Protein AF-0000000077107220 (afdb_homodimer)

Nearest PDB structures (foldseek):
  3dnx-assembly1_A-2  TM=9.634E-01  e=1.083E-16  Ruegeria pomeroyi
  5jjp-assembly6_C  TM=7.020E-01  e=2.155E-01  Streptomyces sp. MJ635-86F5
  5jjp-assembly6_B  TM=3.855E-01  e=1.134E-01  Streptomyces sp. MJ635-86F5
  5jjp-assembly5_D  TM=3.859E-01  e=1.564E-01  Streptomyces sp. MJ635-86F5
  7dq6-assembly1_A  TM=3.647E-01  e=1.134E-01  Embleya scabrispora

Structure (mmCIF, N/CA/C/O backbone):
data_AF-0000000077107220-model_v1
#
loop_
_entity.id
_entity.type
_entity.pdbx_description
1 polymer 'DNA repair protein MmcB-related protein'
#
loop_
_atom_site.group_PDB
_atom_site.id
_atom_site.type_symbol
_atom_site.label_atom_id
_atom_site.label_alt_id
_atom_site.label_comp_id
_atom_site.label_asym_id
_atom_site.label_entity_id
_atom_site.label_seq_id
_atom_site.pdbx_PDB_ins_code
_atom_site.Cartn_x
_atom_site.Cartn_y
_atom_site.Cartn_z
_atom_site.occupancy
_atom_site.B_iso_or_equiv
_atom_site.auth_seq_id
_atom_site.auth_comp_id
_atom_site.auth_asym_id
_atom_site.auth_atom_id
_atom_site.pdbx_PDB_model_num
ATOM 1 N N . MET A 1 1 ? -2.383 -3.902 -49.688 1 24.36 1 MET A N 1
ATOM 2 C CA . MET A 1 1 ? -2.738 -4.344 -48.312 1 24.36 1 MET A CA 1
ATOM 3 C C . MET A 1 1 ? -1.764 -3.785 -47.281 1 24.36 1 MET A C 1
ATOM 5 O O . MET A 1 1 ? -0.558 -4.02 -47.375 1 24.36 1 MET A O 1
ATOM 9 N N . VAL A 1 2 ? -1.995 -2.537 -46.812 1 25.09 2 VAL A N 1
ATOM 10 C CA . VAL A 1 2 ? -1.18 -1.463 -46.25 1 25.09 2 VAL A CA 1
ATOM 11 C C . VAL A 1 2 ? -0.705 -1.848 -44.844 1 25.09 2 VAL A C 1
ATOM 13 O O . VAL A 1 2 ? -1.506 -2.252 -44 1 25.09 2 VAL A O 1
ATOM 16 N N . ASN A 1 3 ? 0.485 -2.457 -44.656 1 23.58 3 ASN A N 1
ATOM 17 C CA . ASN A 1 3 ? 1.282 -2.967 -43.562 1 23.58 3 ASN A CA 1
ATOM 18 C C . ASN A 1 3 ? 1.491 -1.903 -42.469 1 23.58 3 ASN A C 1
ATOM 20 O O . ASN A 1 3 ? 2.289 -0.982 -42.656 1 23.58 3 ASN A O 1
ATOM 24 N N . VAL A 1 4 ? 0.435 -1.341 -41.969 1 26.06 4 VAL A N 1
ATOM 25 C CA . VAL A 1 4 ? 0.584 -0.188 -41.062 1 26.06 4 VAL A CA 1
ATOM 26 C C . VAL A 1 4 ? 1.423 -0.573 -39.844 1 26.06 4 VAL A C 1
ATOM 28 O O . VAL A 1 4 ? 1.037 -1.451 -39.094 1 26.06 4 VAL A O 1
ATOM 31 N N . PRO A 1 5 ? 2.791 -0.504 -39.875 1 26.77 5 PRO A N 1
ATOM 32 C CA . PRO A 1 5 ? 3.686 -0.912 -38.812 1 26.77 5 PRO A CA 1
ATOM 33 C C . PRO A 1 5 ? 3.402 -0.174 -37.5 1 26.77 5 PRO A C 1
ATOM 35 O O . PRO A 1 5 ? 3.387 1.059 -37.469 1 26.77 5 PRO A O 1
ATOM 38 N N . LEU A 1 6 ? 2.576 -0.642 -36.656 1 26.38 6 LEU A N 1
ATOM 39 C CA . LEU A 1 6 ? 1.967 0.036 -35.5 1 26.38 6 LEU A CA 1
ATOM 40 C C . LEU A 1 6 ? 3.018 0.399 -34.469 1 26.38 6 LEU A C 1
ATOM 42 O O . LEU A 1 6 ? 2.691 0.955 -33.406 1 26.38 6 LEU A O 1
ATOM 46 N N . ILE A 1 7 ? 4.234 -0.31 -34.438 1 27.66 7 ILE A N 1
ATOM 47 C CA . ILE A 1 7 ? 4.867 -0.276 -33.125 1 27.66 7 ILE A CA 1
ATOM 48 C C . ILE A 1 7 ? 5.281 1.154 -32.812 1 27.66 7 ILE A C 1
ATOM 50 O O . ILE A 1 7 ? 6.168 1.717 -33.438 1 27.66 7 ILE A O 1
ATOM 54 N N . SER A 1 8 ? 4.445 1.966 -32.594 1 24.64 8 SER A N 1
ATOM 55 C CA . SER A 1 8 ? 4.887 3.309 -32.219 1 24.64 8 SER A CA 1
ATOM 56 C C . SER A 1 8 ? 5.855 3.271 -31.047 1 24.64 8 SER A C 1
ATOM 58 O O . SER A 1 8 ? 5.773 2.379 -30.203 1 24.64 8 SER A O 1
ATOM 60 N N . GLU A 1 9 ? 7.035 3.885 -31.141 1 25.45 9 GLU A N 1
ATOM 61 C CA . GLU A 1 9 ? 8.195 4.152 -30.297 1 25.45 9 GLU A CA 1
ATOM 62 C C . GLU A 1 9 ? 7.762 4.68 -28.922 1 25.45 9 GLU A C 1
ATOM 64 O O . GLU A 1 9 ? 7.266 5.801 -28.812 1 25.45 9 GLU A O 1
ATOM 69 N N . LEU A 1 10 ? 7.098 3.877 -28.141 1 25.91 10 LEU A N 1
ATOM 70 C CA . LEU A 1 10 ? 6.918 4.336 -26.766 1 25.91 10 LEU A CA 1
ATOM 71 C C . LEU A 1 10 ? 8.258 4.715 -26.141 1 25.91 10 LEU A C 1
ATOM 73 O O . LEU A 1 10 ? 9.133 3.863 -25.984 1 25.91 10 LEU A O 1
ATOM 77 N N . THR A 1 11 ? 8.805 5.828 -26.5 1 25.59 11 THR A N 1
ATOM 78 C CA . THR A 1 11 ? 9.977 6.387 -25.844 1 25.59 11 THR A CA 1
ATOM 79 C C . THR A 1 11 ? 9.82 6.324 -24.328 1 25.59 11 THR A C 1
ATOM 81 O O . THR A 1 11 ? 8.883 6.895 -23.766 1 25.59 11 THR A O 1
ATOM 84 N N . LEU A 1 12 ? 10.023 5.195 -23.812 1 26.52 12 LEU A N 1
ATOM 85 C CA . LEU A 1 12 ? 10.227 5.047 -22.375 1 26.52 12 LEU A CA 1
ATOM 86 C C . LEU A 1 12 ? 11.062 6.195 -21.828 1 26.52 12 LEU A C 1
ATOM 88 O O . LEU A 1 12 ? 12.219 6.363 -22.203 1 26.52 12 LEU A O 1
ATOM 92 N N . ASN A 1 13 ? 10.469 7.336 -21.688 1 28.38 13 ASN A N 1
ATOM 93 C CA . ASN A 1 13 ? 11.125 8.406 -20.938 1 28.38 13 ASN A CA 1
ATOM 94 C C . ASN A 1 13 ? 11.719 7.895 -19.641 1 28.38 13 ASN A C 1
ATOM 96 O O . ASN A 1 13 ? 10.984 7.492 -18.734 1 28.38 13 ASN A O 1
ATOM 100 N N . GLU A 1 14 ? 12.867 7.168 -19.672 1 26.8 14 GLU A N 1
ATOM 101 C CA . GLU A 1 14 ? 13.773 6.551 -18.719 1 26.8 14 GLU A CA 1
ATOM 102 C C . GLU A 1 14 ? 13.953 7.434 -17.484 1 26.8 14 GLU A C 1
ATOM 104 O O . GLU A 1 14 ? 14.25 6.938 -16.391 1 26.8 14 GLU A O 1
ATOM 109 N N . SER A 1 15 ? 14.156 8.719 -17.734 1 27.08 15 SER A N 1
ATOM 110 C CA . SER A 1 15 ? 15.008 9.336 -16.719 1 27.08 15 SER A CA 1
ATOM 111 C C . SER A 1 15 ? 14.312 9.398 -15.367 1 27.08 15 SER A C 1
ATOM 113 O O . SER A 1 15 ? 13.586 10.344 -15.078 1 27.08 15 SER A O 1
ATOM 115 N N . GLU A 1 16 ? 13.477 8.492 -15.141 1 27.48 16 GLU A N 1
ATOM 116 C CA . GLU A 1 16 ? 12.938 8.773 -13.812 1 27.48 16 GLU A CA 1
ATOM 117 C C . GLU A 1 16 ? 14.039 8.805 -12.758 1 27.48 16 GLU A C 1
ATOM 119 O O . GLU A 1 16 ? 14.57 7.758 -12.383 1 27.48 16 GLU A O 1
ATOM 124 N N . SER A 1 17 ? 14.984 9.672 -12.961 1 28.23 17 SER A N 1
ATOM 125 C CA . SER A 1 17 ? 15.922 9.984 -11.891 1 28.23 17 SER A CA 1
ATOM 126 C C . SER A 1 17 ? 15.227 10.023 -10.531 1 28.23 17 SER A C 1
ATOM 128 O O . SER A 1 17 ? 14.203 10.688 -10.375 1 28.23 17 SER A O 1
ATOM 130 N N . PHE A 1 18 ? 15.227 8.961 -9.875 1 30.19 18 PHE A N 1
ATOM 131 C CA . PHE A 1 18 ? 14.969 9.055 -8.438 1 30.19 18 PHE A CA 1
ATOM 132 C C . PHE A 1 18 ? 15.352 10.422 -7.902 1 30.19 18 PHE A C 1
ATOM 134 O O . PHE A 1 18 ? 16.516 10.836 -8 1 30.19 18 PHE A O 1
ATOM 141 N N . MET A 1 19 ? 14.414 11.422 -8.023 1 27.2 19 MET A N 1
ATOM 142 C CA . MET A 1 19 ? 14.523 12.82 -7.625 1 27.2 19 MET A CA 1
ATOM 143 C C . MET A 1 19 ? 15.344 12.961 -6.344 1 27.2 19 MET A C 1
ATOM 145 O O . MET A 1 19 ? 14.969 12.406 -5.305 1 27.2 19 MET A O 1
ATOM 149 N N . THR A 1 20 ? 16.656 12.781 -6.27 1 30.72 20 THR A N 1
ATOM 150 C CA . THR A 1 20 ? 17.234 13.781 -5.387 1 30.72 20 THR A CA 1
ATOM 151 C C . THR A 1 20 ? 16.312 14.984 -5.246 1 30.72 20 THR A C 1
ATOM 153 O O . THR A 1 20 ? 15.844 15.531 -6.246 1 30.72 20 THR A O 1
ATOM 156 N N . ARG A 1 21 ? 15.547 14.953 -4.133 1 31.61 21 ARG A N 1
ATOM 157 C CA . ARG A 1 21 ? 14.852 16.219 -3.883 1 31.61 21 ARG A CA 1
ATOM 158 C C . ARG A 1 21 ? 15.523 17.375 -4.625 1 31.61 21 ARG A C 1
ATOM 160 O O . ARG A 1 21 ? 16.594 17.828 -4.227 1 31.61 21 ARG A O 1
ATOM 167 N N . GLU A 1 22 ? 15.539 17.234 -5.93 1 34.38 22 GLU A N 1
ATOM 168 C CA . GLU A 1 22 ? 15.867 18.562 -6.445 1 34.38 22 GLU A CA 1
ATOM 169 C C . GLU A 1 22 ? 15.125 19.656 -5.672 1 34.38 22 GLU A C 1
ATOM 171 O O . GLU A 1 22 ? 13.898 19.75 -5.734 1 34.38 22 GLU A O 1
ATOM 176 N N . ILE A 1 23 ? 15.641 19.938 -4.523 1 32.97 23 ILE A N 1
ATOM 177 C CA . ILE A 1 23 ? 15.312 21.188 -3.846 1 32.97 23 ILE A CA 1
ATOM 178 C C . ILE A 1 23 ? 15.109 22.297 -4.879 1 32.97 23 ILE A C 1
ATOM 180 O O . ILE A 1 23 ? 16.031 22.641 -5.629 1 32.97 23 ILE A O 1
ATOM 184 N N . SER A 1 24 ? 14.102 22.344 -5.59 1 31.86 24 SER A N 1
ATOM 185 C CA . SER A 1 24 ? 13.969 23.641 -6.246 1 31.86 24 SER A CA 1
ATOM 186 C C . SER A 1 24 ? 14.656 24.734 -5.441 1 31.86 24 SER A C 1
ATOM 188 O O . SER A 1 24 ? 14.531 24.797 -4.215 1 31.86 24 SER A O 1
ATOM 190 N N . PRO A 1 25 ? 15.664 25.5 -5.965 1 33.41 25 PRO A N 1
ATOM 191 C CA . PRO A 1 25 ? 16.391 26.594 -5.309 1 33.41 25 PRO A CA 1
ATOM 192 C C . PRO A 1 25 ? 15.484 27.5 -4.488 1 33.41 25 PRO A C 1
ATOM 194 O O . PRO A 1 25 ? 15.969 28.406 -3.807 1 33.41 25 PRO A O 1
ATOM 197 N N . ASN A 1 26 ? 14.227 27.859 -4.98 1 35.75 26 ASN A N 1
ATOM 198 C CA . ASN A 1 26 ? 13.812 29.172 -4.508 1 35.75 26 ASN A CA 1
ATOM 199 C C . ASN A 1 26 ? 13.719 29.219 -2.986 1 35.75 26 ASN A C 1
ATOM 201 O O . ASN A 1 26 ? 14.234 30.141 -2.357 1 35.75 26 ASN A O 1
ATOM 205 N N . VAL A 1 27 ? 12.43 29.078 -2.26 1 38.5 27 VAL A N 1
ATOM 206 C CA . VAL A 1 27 ? 12.344 29.484 -0.862 1 38.5 27 VAL A CA 1
ATOM 207 C C . VAL A 1 27 ? 13.18 28.547 0.002 1 38.5 27 VAL A C 1
ATOM 209 O O . VAL A 1 27 ? 13.227 27.344 -0.249 1 38.5 27 VAL A O 1
ATOM 212 N N . ASN A 1 28 ? 14.312 28.938 0.555 1 41.38 28 ASN A N 1
ATOM 213 C CA . ASN A 1 28 ? 15.18 28.375 1.583 1 41.38 28 ASN A CA 1
ATOM 214 C C . ASN A 1 28 ? 14.398 27.469 2.545 1 41.38 28 ASN A C 1
ATOM 216 O O . ASN A 1 28 ? 13.945 27.938 3.596 1 41.38 28 ASN A O 1
ATOM 220 N N . ARG A 1 29 ? 13.336 26.734 2.082 1 49.25 29 ARG A N 1
ATOM 221 C CA . ARG A 1 29 ? 12.758 25.797 3.029 1 49.25 29 ARG A CA 1
ATOM 222 C C . ARG A 1 29 ? 13.844 25 3.74 1 49.25 29 ARG A C 1
ATOM 224 O O . ARG A 1 29 ? 14.75 24.453 3.096 1 49.25 29 ARG A O 1
ATOM 231 N N . ASN A 1 30 ? 14.148 25.531 4.93 1 60.47 30 ASN A N 1
ATOM 232 C CA . ASN A 1 30 ? 15 24.719 5.797 1 60.47 30 ASN A CA 1
ATOM 233 C C . ASN A 1 30 ? 14.625 23.25 5.727 1 60.47 30 ASN A C 1
ATOM 235 O O . ASN A 1 30 ? 13.789 22.781 6.504 1 60.47 30 ASN A O 1
ATOM 239 N N . THR A 1 31 ? 14.953 22.609 4.621 1 81.31 31 THR A N 1
ATOM 240 C CA . THR A 1 31 ? 14.68 21.203 4.281 1 81.31 31 THR A CA 1
ATOM 241 C C . THR A 1 31 ? 14.922 20.297 5.484 1 81.31 31 THR A C 1
ATOM 243 O O . THR A 1 31 ? 14.172 19.344 5.711 1 81.31 31 THR A O 1
ATOM 246 N N . GLN A 1 32 ? 15.758 20.859 6.375 1 90.69 32 GLN A N 1
ATOM 247 C CA . GLN A 1 32 ? 16.047 20.016 7.535 1 90.69 32 GLN A CA 1
ATOM 248 C C . GLN A 1 32 ? 14.906 20.062 8.539 1 90.69 32 GLN A C 1
ATOM 250 O O . GLN A 1 32 ? 14.547 19.031 9.125 1 90.69 32 GLN A O 1
ATOM 255 N N . ARG A 1 33 ? 14.383 21.297 8.727 1 94.56 33 ARG A N 1
ATOM 256 C CA . ARG A 1 33 ? 13.266 21.453 9.656 1 94.56 33 ARG A CA 1
ATOM 257 C C . ARG A 1 33 ? 12.047 20.672 9.188 1 94.56 33 ARG A C 1
ATOM 259 O O . ARG A 1 33 ? 11.438 19.938 9.977 1 94.56 33 ARG A O 1
ATOM 266 N N . ALA A 1 34 ? 11.727 20.781 7.973 1 96.69 34 ALA A N 1
ATOM 267 C CA . ALA A 1 34 ? 10.602 20.031 7.414 1 96.69 34 ALA A CA 1
ATOM 268 C C . ALA A 1 34 ? 10.836 18.531 7.539 1 96.69 34 ALA A C 1
ATOM 270 O O . ALA A 1 34 ? 9.922 17.781 7.902 1 96.69 34 ALA A O 1
ATOM 271 N N . ASP A 1 35 ? 12.055 18.141 7.293 1 96.69 35 ASP A N 1
ATOM 272 C CA . ASP A 1 35 ? 12.391 16.719 7.375 1 96.69 35 ASP A CA 1
ATOM 273 C C . ASP A 1 35 ? 12.164 16.188 8.781 1 96.69 35 ASP A C 1
ATOM 275 O O . ASP A 1 35 ? 11.695 15.055 8.953 1 96.69 35 ASP A O 1
ATOM 279 N N . ALA A 1 36 ? 12.555 16.984 9.734 1 97.12 36 ALA A N 1
ATOM 280 C CA . ALA A 1 36 ? 12.359 16.594 11.125 1 97.12 36 ALA A CA 1
ATOM 281 C C . ALA A 1 36 ? 10.883 16.422 11.453 1 97.12 36 ALA A C 1
ATOM 283 O O . ALA A 1 36 ? 10.484 15.461 12.109 1 97.12 36 ALA A O 1
ATOM 284 N N . ILE A 1 37 ? 10.055 17.312 10.992 1 98.38 37 ILE A N 1
ATOM 285 C CA . ILE A 1 37 ? 8.617 17.25 11.227 1 98.38 37 ILE A CA 1
ATOM 286 C C . ILE A 1 37 ? 8.039 16.016 10.539 1 98.38 37 ILE A C 1
ATOM 288 O O . ILE A 1 37 ? 7.238 15.289 11.133 1 98.38 37 ILE A O 1
ATOM 292 N N . PHE A 1 38 ? 8.469 15.773 9.297 1 97.81 38 PHE A N 1
ATOM 293 C CA . PHE A 1 38 ? 8.039 14.578 8.586 1 97.81 38 PHE A CA 1
ATOM 294 C C . PHE A 1 38 ? 8.375 13.32 9.391 1 97.81 38 PHE A C 1
ATOM 296 O O . PHE A 1 38 ? 7.508 12.477 9.617 1 97.81 38 PHE A O 1
ATOM 303 N N . SER A 1 39 ? 9.602 13.273 9.812 1 97.06 39 SER A N 1
ATOM 304 C CA . SER A 1 39 ? 10.086 12.102 10.531 1 97.06 39 SER A CA 1
ATOM 305 C C . SER A 1 39 ? 9.266 11.844 11.789 1 97.06 39 SER A C 1
ATOM 307 O O . SER A 1 39 ? 8.758 10.742 11.992 1 97.06 39 SER A O 1
ATOM 309 N N . GLY A 1 40 ? 9.156 12.836 12.555 1 98.19 40 GLY A N 1
ATOM 310 C CA . GLY A 1 40 ? 8.414 12.688 13.797 1 98.19 40 GLY A CA 1
ATOM 311 C C . GLY A 1 40 ? 6.941 12.383 13.578 1 98.19 40 GLY A C 1
ATOM 312 O O . GLY A 1 40 ? 6.344 11.617 14.336 1 98.19 40 GLY A O 1
ATOM 313 N N . THR A 1 41 ? 6.34 12.977 12.562 1 98.69 41 THR A N 1
ATOM 314 C CA . THR A 1 41 ? 4.93 12.766 12.258 1 98.69 41 THR A CA 1
ATOM 315 C C . THR A 1 41 ? 4.684 11.328 11.797 1 98.69 41 THR A C 1
ATOM 317 O O . THR A 1 41 ? 3.727 10.688 12.234 1 98.69 41 THR A O 1
ATOM 320 N N . LEU A 1 42 ? 5.551 10.844 10.945 1 98.31 42 LEU A N 1
ATOM 321 C CA . LEU A 1 42 ? 5.402 9.469 10.469 1 98.31 42 LEU A CA 1
ATOM 322 C C . LEU A 1 42 ? 5.57 8.477 11.609 1 98.31 42 LEU A C 1
ATOM 324 O O . LEU A 1 42 ? 4.852 7.477 11.672 1 98.31 42 LEU A O 1
ATOM 328 N N . LYS A 1 43 ? 6.535 8.758 12.461 1 97.75 43 LYS A N 1
ATOM 329 C CA . LYS A 1 43 ? 6.715 7.902 13.625 1 97.75 43 LYS A CA 1
ATOM 330 C C . LYS A 1 43 ? 5.473 7.914 14.516 1 97.75 43 LYS A C 1
ATOM 332 O O . LYS A 1 43 ? 5.035 6.867 15 1 97.75 43 LYS A O 1
ATOM 337 N N . LEU A 1 44 ? 4.957 9.07 14.766 1 98.5 44 LEU A N 1
ATOM 338 C CA . LEU A 1 44 ? 3.73 9.203 15.547 1 98.5 44 LEU A CA 1
ATOM 339 C C . LEU A 1 44 ? 2.607 8.375 14.93 1 98.5 44 LEU A C 1
ATOM 341 O O . LEU A 1 44 ? 1.909 7.645 15.633 1 98.5 44 LEU A O 1
ATOM 345 N N . LEU A 1 45 ? 2.434 8.516 13.594 1 98.56 45 LEU A N 1
ATOM 346 C CA . LEU A 1 45 ? 1.386 7.781 12.891 1 98.56 45 LEU A CA 1
ATOM 347 C C . LEU A 1 45 ? 1.562 6.277 13.062 1 98.56 45 LEU A C 1
ATOM 349 O O . LEU A 1 45 ? 0.598 5.562 13.344 1 98.56 45 LEU A O 1
ATOM 353 N N . HIS A 1 46 ? 2.764 5.883 12.875 1 97.56 46 HIS A N 1
ATOM 354 C CA . HIS A 1 46 ? 3.064 4.469 13.055 1 97.56 46 HIS A CA 1
ATOM 355 C C . HIS A 1 46 ? 2.682 4 14.461 1 97.56 46 HIS A C 1
ATOM 357 O O . HIS A 1 46 ? 2.039 2.959 14.617 1 97.56 46 HIS A O 1
ATOM 363 N N . ASP A 1 47 ? 3.055 4.75 15.469 1 97.44 47 ASP A N 1
ATOM 364 C CA . ASP A 1 47 ? 2.775 4.414 16.859 1 97.44 47 ASP A CA 1
ATOM 365 C C . ASP A 1 47 ? 1.272 4.371 17.125 1 97.44 47 ASP A C 1
ATOM 367 O O . ASP A 1 47 ? 0.808 3.621 17.984 1 97.44 47 ASP A O 1
ATOM 371 N N . LEU A 1 48 ? 0.534 5.137 16.375 1 98.19 48 LEU A N 1
ATOM 372 C CA . LEU A 1 48 ? -0.908 5.238 16.578 1 98.19 48 LEU A CA 1
ATOM 373 C C . LEU A 1 48 ? -1.649 4.227 15.711 1 98.19 48 LEU A C 1
ATOM 375 O O . LEU A 1 48 ? -2.881 4.191 15.711 1 98.19 48 LEU A O 1
ATOM 379 N N . GLY A 1 49 ? -0.944 3.41 14.922 1 98.06 49 GLY A N 1
ATOM 380 C CA . GLY A 1 49 ? -1.552 2.352 14.133 1 98.06 49 GLY A CA 1
ATOM 381 C C . GLY A 1 49 ? -1.975 2.805 12.75 1 98.06 49 GLY A C 1
ATOM 382 O O . GLY A 1 49 ? -2.727 2.109 12.062 1 98.06 49 GLY A O 1
ATOM 383 N N . TRP A 1 50 ? -1.566 4.035 12.367 1 98.81 50 TRP A N 1
ATOM 384 C CA . TRP A 1 50 ? -1.768 4.516 11 1 98.81 50 TRP A CA 1
ATOM 385 C C . TRP A 1 50 ? -0.589 4.137 10.109 1 98.81 50 TRP A C 1
ATOM 387 O O . TRP A 1 50 ? 0.527 3.941 10.602 1 98.81 50 TRP A O 1
ATOM 397 N N . ASN A 1 51 ? -0.838 3.998 8.859 1 98.81 51 ASN A N 1
ATOM 398 C CA . ASN A 1 51 ? 0.206 3.836 7.855 1 98.81 51 ASN A CA 1
ATOM 399 C C . ASN A 1 51 ? 0.201 4.984 6.852 1 98.81 51 ASN A C 1
ATOM 401 O O . ASN A 1 51 ? -0.824 5.266 6.227 1 98.81 51 ASN A O 1
ATOM 405 N N . GLY A 1 52 ? 1.367 5.617 6.723 1 98.75 52 GLY A N 1
ATOM 406 C CA . GLY A 1 52 ? 1.405 6.844 5.941 1 98.75 52 GLY A CA 1
ATOM 407 C C . GLY A 1 52 ? 2.328 6.758 4.742 1 98.75 52 GLY A C 1
ATOM 408 O O . GLY A 1 52 ? 3.309 6.012 4.758 1 98.75 52 GLY A O 1
ATOM 409 N N . LEU A 1 53 ? 2 7.488 3.742 1 98.75 53 LEU A N 1
ATOM 410 C CA . LEU A 1 53 ? 2.846 7.777 2.588 1 98.75 53 LEU A CA 1
ATOM 411 C C . LEU A 1 53 ? 3.104 9.273 2.465 1 98.75 53 LEU A C 1
ATOM 413 O O . LEU A 1 53 ? 2.203 10.086 2.699 1 98.75 53 LEU A O 1
ATOM 417 N N . ILE A 1 54 ? 4.332 9.594 2.076 1 98.5 54 ILE A N 1
ATOM 418 C CA . ILE A 1 54 ? 4.645 10.992 1.836 1 98.5 54 ILE A CA 1
ATOM 419 C C . ILE A 1 54 ? 4.43 11.328 0.361 1 98.5 54 ILE A C 1
ATOM 421 O O . ILE A 1 54 ? 4.52 10.445 -0.499 1 98.5 54 ILE A O 1
ATOM 425 N N . GLU A 1 55 ? 4.066 12.539 0.047 1 98.12 55 GLU A N 1
ATOM 426 C CA . GLU A 1 55 ? 4.004 13.086 -1.304 1 98.12 55 GLU A CA 1
ATOM 427 C C . GLU A 1 55 ? 3.066 12.266 -2.189 1 98.12 55 GLU A C 1
ATOM 429 O O . GLU A 1 55 ? 3.5 11.68 -3.182 1 98.12 55 GLU A O 1
ATOM 434 N N . VAL A 1 56 ? 1.817 12.312 -1.936 1 98.62 56 VAL A N 1
ATOM 435 C CA . VAL A 1 56 ? 0.813 11.555 -2.678 1 98.62 56 VAL A CA 1
ATOM 436 C C . VAL A 1 56 ? -0.025 12.508 -3.527 1 98.62 56 VAL A C 1
ATOM 438 O O . VAL A 1 56 ? -0.66 13.422 -3 1 98.62 56 VAL A O 1
ATOM 441 N N . ASN A 1 57 ? -0.08 12.258 -4.812 1 98.12 57 ASN A N 1
ATOM 442 C CA . ASN A 1 57 ? -0.909 13.07 -5.699 1 98.12 57 ASN A CA 1
ATOM 443 C C . ASN A 1 57 ? -2.389 12.734 -5.547 1 98.12 57 ASN A C 1
ATOM 445 O O . ASN A 1 57 ? -2.756 11.562 -5.445 1 98.12 57 ASN A O 1
ATOM 449 N N . LEU A 1 58 ? -3.176 13.773 -5.566 1 97.75 58 LEU A N 1
ATOM 450 C CA . LEU A 1 58 ? -4.625 13.633 -5.488 1 97.75 58 LEU A CA 1
ATOM 451 C C . LEU A 1 58 ? -5.277 13.938 -6.828 1 97.75 58 LEU A C 1
ATOM 453 O O . LEU A 1 58 ? -4.641 14.516 -7.715 1 97.75 58 LEU A O 1
ATOM 457 N N . PRO A 1 59 ? -6.523 13.539 -6.98 1 94.94 59 PRO A N 1
ATOM 458 C CA . PRO A 1 59 ? -7.203 13.719 -8.266 1 94.94 59 PRO A CA 1
ATOM 459 C C . PRO A 1 59 ? -7.332 15.188 -8.664 1 94.94 59 PRO A C 1
ATOM 461 O O . PRO A 1 59 ? -7.516 15.5 -9.844 1 94.94 59 PRO A O 1
ATOM 464 N N . ASN A 1 60 ? -7.277 16.062 -7.738 1 95.25 60 ASN A N 1
ATOM 465 C CA . ASN A 1 60 ? -7.406 17.484 -8.055 1 95.25 60 ASN A CA 1
ATOM 466 C C . ASN A 1 60 ? -6.051 18.125 -8.336 1 95.25 60 ASN A C 1
ATOM 468 O O . ASN A 1 60 ? -5.891 19.328 -8.219 1 95.25 60 ASN A O 1
ATOM 472 N N . ASN A 1 61 ? -4.992 17.281 -8.531 1 94.56 61 ASN A N 1
ATOM 473 C CA . ASN A 1 61 ? -3.637 17.672 -8.906 1 94.56 61 ASN A CA 1
ATOM 474 C C . ASN A 1 61 ? -2.885 18.297 -7.734 1 94.56 61 ASN A C 1
ATOM 476 O O . ASN A 1 61 ? -1.869 18.969 -7.926 1 94.56 61 ASN A O 1
ATOM 480 N N . ARG A 1 62 ? -3.5 18.141 -6.633 1 96.19 62 ARG A N 1
ATOM 481 C CA . ARG A 1 62 ? -2.75 18.484 -5.43 1 96.19 62 ARG A CA 1
ATOM 482 C C . ARG A 1 62 ? -1.881 17.328 -4.969 1 96.19 62 ARG A C 1
ATOM 484 O O . ARG A 1 62 ? -2.154 16.172 -5.301 1 96.19 62 ARG A O 1
ATOM 491 N N . ARG A 1 63 ? -0.856 17.719 -4.238 1 97.75 63 ARG A N 1
ATOM 492 C CA . ARG A 1 63 ? 0.016 16.719 -3.639 1 97.75 63 ARG A CA 1
ATOM 493 C C . ARG A 1 63 ? -0.008 16.797 -2.117 1 97.75 63 ARG A C 1
ATOM 495 O O . ARG A 1 63 ? 0.474 17.781 -1.541 1 97.75 63 ARG A O 1
ATOM 502 N N . ALA A 1 64 ? -0.613 15.844 -1.479 1 98.25 64 ALA A N 1
ATOM 503 C CA . ALA A 1 64 ? -0.617 15.781 -0.02 1 98.25 64 ALA A CA 1
ATOM 504 C C . ALA A 1 64 ? 0.778 15.484 0.52 1 98.25 64 ALA A C 1
ATOM 506 O O . ALA A 1 64 ? 1.454 14.57 0.038 1 98.25 64 ALA A O 1
ATOM 507 N N . ASP A 1 65 ? 1.205 16.25 1.542 1 98.44 65 ASP A N 1
ATOM 508 C CA . ASP A 1 65 ? 2.49 15.961 2.172 1 98.44 65 ASP A CA 1
ATOM 509 C C . ASP A 1 65 ? 2.51 14.562 2.773 1 98.44 65 ASP A C 1
ATOM 511 O O . ASP A 1 65 ? 3.459 13.805 2.562 1 98.44 65 ASP A O 1
ATOM 515 N N . ILE A 1 66 ? 1.482 14.195 3.539 1 98.81 66 ILE A N 1
ATOM 516 C CA . ILE A 1 66 ? 1.31 12.852 4.094 1 98.81 66 ILE A CA 1
ATOM 517 C C . ILE A 1 66 ? -0.14 12.406 3.918 1 98.81 66 ILE A C 1
ATOM 519 O O . ILE A 1 66 ? -1.069 13.156 4.234 1 98.81 66 ILE A O 1
ATOM 523 N N . LEU A 1 67 ? -0.392 11.305 3.355 1 98.94 67 LEU A N 1
ATOM 524 C CA . LEU A 1 67 ? -1.666 10.594 3.32 1 98.94 67 LEU A CA 1
ATOM 525 C C . LEU A 1 67 ? -1.573 9.273 4.082 1 98.94 67 LEU A C 1
ATOM 527 O O . LEU A 1 67 ? -0.647 8.492 3.865 1 98.94 67 LEU A O 1
ATOM 531 N N . ALA A 1 68 ? -2.494 9.094 5.031 1 98.94 68 ALA A N 1
ATOM 532 C CA . ALA A 1 68 ? -2.41 7.906 5.883 1 98.94 68 ALA A CA 1
ATOM 533 C C . ALA A 1 68 ? -3.754 7.188 5.957 1 98.94 68 ALA A C 1
ATOM 535 O O . ALA A 1 68 ? -4.805 7.805 5.77 1 98.94 68 ALA A O 1
ATOM 536 N N . ILE A 1 69 ? -3.693 5.875 6.219 1 98.94 69 ILE A N 1
ATOM 537 C CA . ILE A 1 69 ? -4.883 5.039 6.336 1 98.94 69 ILE A CA 1
ATOM 538 C C . ILE A 1 69 ? -4.793 4.195 7.605 1 98.94 69 ILE A C 1
ATOM 540 O O . ILE A 1 69 ? -3.719 3.701 7.957 1 98.94 69 ILE A O 1
ATOM 544 N N . ASN A 1 70 ? -5.898 4.066 8.281 1 98.75 70 ASN A N 1
ATOM 545 C CA . ASN A 1 70 ? -5.91 3.215 9.469 1 98.75 70 ASN A CA 1
ATOM 546 C C . ASN A 1 70 ? -6.676 1.919 9.219 1 98.75 70 ASN A C 1
ATOM 548 O O . ASN A 1 70 ? -7.09 1.641 8.094 1 98.75 70 ASN A O 1
ATOM 552 N N . HIS A 1 71 ? -6.836 1.062 10.258 1 98.12 71 HIS A N 1
ATOM 553 C CA . HIS A 1 71 ? -7.387 -0.281 10.125 1 98.12 71 HIS A CA 1
ATOM 554 C C . HIS A 1 71 ? -8.867 -0.237 9.766 1 98.12 71 HIS A C 1
ATOM 556 O O . HIS A 1 71 ? -9.422 -1.221 9.266 1 98.12 71 HIS A O 1
ATOM 562 N N . LYS A 1 72 ? -9.547 0.943 9.961 1 98.06 72 LYS A N 1
ATOM 563 C CA . LYS A 1 72 ? -10.953 1.111 9.625 1 98.06 72 LYS A CA 1
ATOM 564 C C . LYS A 1 72 ? -11.117 1.615 8.188 1 98.06 72 LYS A C 1
ATOM 566 O O . LYS A 1 72 ? -12.242 1.752 7.699 1 98.06 72 LYS A O 1
ATOM 571 N N . GLY A 1 73 ? -10.07 1.914 7.574 1 98.69 73 GLY A N 1
ATOM 572 C CA . GLY A 1 73 ? -10.125 2.457 6.223 1 98.69 73 GLY A CA 1
ATOM 573 C C . GLY A 1 73 ? -10.336 3.957 6.191 1 98.69 73 GLY A C 1
ATOM 574 O O . GLY A 1 73 ? -10.695 4.52 5.152 1 98.69 73 GLY A O 1
ATOM 575 N N . GLU A 1 74 ? -10.203 4.605 7.375 1 98.81 74 GLU A N 1
ATOM 576 C CA . GLU A 1 74 ? -10.289 6.062 7.406 1 98.81 74 GLU A CA 1
ATOM 577 C C . GLU A 1 74 ? -9.023 6.703 6.84 1 98.81 74 GLU A C 1
ATOM 579 O O . GLU A 1 74 ? -7.926 6.156 6.98 1 98.81 74 GLU A O 1
ATOM 584 N N . ILE A 1 75 ? -9.203 7.855 6.223 1 98.88 75 ILE A N 1
ATOM 585 C CA . ILE A 1 75 ? -8.117 8.523 5.516 1 98.88 75 ILE A CA 1
ATOM 586 C C . ILE A 1 75 ? -7.785 9.844 6.211 1 98.88 75 ILE A C 1
ATOM 588 O O . ILE A 1 75 ? -8.68 10.625 6.527 1 98.88 75 ILE A O 1
ATOM 592 N N . LEU A 1 76 ? -6.543 10.062 6.48 1 98.88 76 LEU A N 1
ATOM 593 C CA . LEU A 1 76 ? -5.98 11.242 7.121 1 98.88 76 LEU A CA 1
ATOM 594 C C . LEU A 1 76 ? -4.992 11.945 6.199 1 98.88 76 LEU A C 1
ATOM 596 O O . LEU A 1 76 ? -4.145 11.297 5.582 1 98.88 76 LEU A O 1
ATOM 600 N N . ILE A 1 77 ? -5.172 13.203 6.027 1 98.88 77 ILE A N 1
ATOM 601 C CA . ILE A 1 77 ? -4.176 14.008 5.328 1 98.88 77 ILE A CA 1
ATOM 602 C C . ILE A 1 77 ? -3.521 14.984 6.305 1 98.88 77 ILE A C 1
ATOM 604 O O . ILE A 1 77 ? -4.203 15.617 7.113 1 98.88 77 ILE A O 1
ATOM 608 N N . ILE A 1 78 ? -2.197 15.094 6.254 1 98.88 78 ILE A N 1
ATOM 609 C CA . ILE A 1 78 ? -1.414 16 7.078 1 98.88 78 ILE A CA 1
ATOM 610 C C . ILE A 1 78 ? -0.582 16.922 6.188 1 98.88 78 ILE A C 1
ATOM 612 O O . ILE A 1 78 ? 0.178 16.453 5.336 1 98.88 78 ILE A O 1
ATOM 616 N N . GLU A 1 79 ? -0.749 18.203 6.371 1 98.62 79 GLU A N 1
ATOM 617 C CA . GLU A 1 79 ? 0.06 19.219 5.688 1 98.62 79 GLU A CA 1
ATOM 618 C C . GLU A 1 79 ? 1.176 19.734 6.59 1 98.62 79 GLU A C 1
ATOM 620 O O . GLU A 1 79 ? 0.909 20.281 7.656 1 98.62 79 GLU A O 1
ATOM 625 N N . VAL A 1 80 ? 2.404 19.562 6.18 1 98.44 80 VAL A N 1
ATOM 626 C CA . VAL A 1 80 ? 3.572 19.938 6.973 1 98.44 80 VAL A CA 1
ATOM 627 C C . VAL A 1 80 ? 3.961 21.375 6.684 1 98.44 80 VAL A C 1
ATOM 629 O O . VAL A 1 80 ? 4.098 21.781 5.523 1 98.44 80 VAL A O 1
ATOM 632 N N . LYS A 1 81 ? 4.082 22.188 7.785 1 98.12 81 LYS A N 1
ATOM 633 C CA . LYS A 1 81 ? 4.559 23.562 7.684 1 98.12 81 LYS A CA 1
ATOM 634 C C . LYS A 1 81 ? 5.797 23.781 8.547 1 98.12 81 LYS A C 1
ATOM 636 O O . LYS A 1 81 ? 5.738 23.641 9.766 1 98.12 81 LYS A O 1
ATOM 641 N N . SER A 1 82 ? 6.902 24.188 7.918 1 96.31 82 SER A N 1
ATOM 642 C CA . SER A 1 82 ? 8.164 24.328 8.633 1 96.31 82 SER A CA 1
ATOM 643 C C . SER A 1 82 ? 8.281 25.719 9.273 1 96.31 82 SER A C 1
ATOM 645 O O . SER A 1 82 ? 9.125 25.922 10.148 1 96.31 82 SER A O 1
ATOM 647 N N . CYS A 1 83 ? 7.504 26.688 8.781 1 95.25 83 CYS A N 1
ATOM 648 C CA . CYS A 1 83 ? 7.52 28.047 9.328 1 95.25 83 CYS A CA 1
ATOM 649 C C . CYS A 1 83 ? 6.254 28.797 8.953 1 95.25 83 CYS A C 1
ATOM 651 O O . CYS A 1 83 ? 5.445 28.312 8.164 1 95.25 83 CYS A O 1
ATOM 653 N N . LEU A 1 84 ? 6.125 29.969 9.586 1 95.44 84 LEU A N 1
ATOM 654 C CA . LEU A 1 84 ? 4.938 30.781 9.344 1 95.44 84 LEU A CA 1
ATOM 655 C C . LEU A 1 84 ? 4.855 31.203 7.883 1 95.44 84 LEU A C 1
ATOM 657 O O . LEU A 1 84 ? 3.766 31.281 7.312 1 95.44 84 LEU A O 1
ATOM 661 N N . ALA A 1 85 ? 5.938 31.547 7.273 1 94.88 85 ALA A N 1
ATOM 662 C CA . ALA A 1 85 ? 5.977 31.953 5.871 1 94.88 85 ALA A CA 1
ATOM 663 C C . ALA A 1 85 ? 5.449 30.844 4.965 1 94.88 85 ALA A C 1
ATOM 665 O O . ALA A 1 85 ? 4.691 31.109 4.027 1 94.88 85 ALA A O 1
ATOM 666 N N . ASP A 1 86 ? 5.863 29.656 5.336 1 94.69 86 ASP A N 1
ATOM 667 C CA . ASP A 1 86 ? 5.395 28.484 4.602 1 94.69 86 ASP A CA 1
ATOM 668 C C . ASP A 1 86 ? 3.879 28.328 4.711 1 94.69 86 ASP A C 1
ATOM 670 O O . ASP A 1 86 ? 3.199 28.094 3.711 1 94.69 86 ASP A O 1
ATOM 674 N N . PHE A 1 87 ? 3.34 28.531 5.828 1 96.56 87 PHE A N 1
ATOM 675 C CA . PHE A 1 87 ? 1.899 28.453 6.035 1 96.56 87 PHE A CA 1
ATOM 676 C C . PHE A 1 87 ? 1.186 29.578 5.293 1 96.56 87 PHE A C 1
ATOM 678 O O . PHE A 1 87 ? 0.188 29.344 4.609 1 96.56 87 PHE A O 1
ATOM 685 N N . SER A 1 88 ? 1.704 30.797 5.434 1 95.12 88 SER A N 1
ATOM 686 C CA . SER A 1 88 ? 1.065 31.984 4.879 1 95.12 88 SER A CA 1
ATOM 687 C C . SER A 1 88 ? 0.998 31.922 3.357 1 95.12 88 SER A C 1
ATOM 689 O O . SER A 1 88 ? 0.088 32.469 2.746 1 95.12 88 SER A O 1
ATOM 691 N N . SER A 1 89 ? 1.836 31.125 2.785 1 93.12 89 SER A N 1
ATOM 692 C CA . SER A 1 89 ? 1.889 31.047 1.329 1 93.12 89 SER A CA 1
ATOM 693 C C . SER A 1 89 ? 0.98 29.922 0.811 1 93.12 89 SER A C 1
ATOM 695 O O . SER A 1 89 ? 0.759 29.812 -0.396 1 93.12 89 SER A O 1
ATOM 697 N N . ASP A 1 90 ? 0.419 29.156 1.698 1 92.44 90 ASP A N 1
ATOM 698 C CA . ASP A 1 90 ? -0.406 28.016 1.293 1 92.44 90 ASP A CA 1
ATOM 699 C C . ASP A 1 90 ? -1.892 28.344 1.435 1 92.44 90 ASP A C 1
ATOM 701 O O . ASP A 1 90 ? -2.486 28.109 2.488 1 92.44 90 ASP A O 1
ATOM 705 N N . GLU A 1 91 ? -2.525 28.734 0.412 1 91.44 91 GLU A N 1
ATOM 706 C CA . GLU A 1 91 ? -3.945 29.078 0.428 1 91.44 91 GLU A CA 1
ATOM 707 C C . GLU A 1 91 ? -4.793 27.906 -0.064 1 91.44 91 GLU A C 1
ATOM 709 O O . GLU A 1 91 ? -6.023 27.938 0.053 1 91.44 91 GLU A O 1
ATOM 714 N N . LYS A 1 92 ? -4.219 26.891 -0.428 1 93.88 92 LYS A N 1
ATOM 715 C CA . LYS A 1 92 ? -4.945 25.844 -1.127 1 93.88 92 LYS A CA 1
ATOM 716 C C . LYS A 1 92 ? -5.246 24.672 -0.193 1 93.88 92 LYS A C 1
ATOM 718 O O . LYS A 1 92 ? -5.965 23.734 -0.565 1 93.88 92 LYS A O 1
ATOM 723 N N . TRP A 1 93 ? -4.855 24.703 0.981 1 93.38 93 TRP A N 1
ATOM 724 C CA . TRP A 1 93 ? -4.922 23.547 1.863 1 93.38 93 TRP A CA 1
ATOM 725 C C . TRP A 1 93 ? -6.363 23.078 2.041 1 93.38 93 TRP A C 1
ATOM 727 O O . TRP A 1 93 ? -6.617 21.891 2.244 1 93.38 93 TRP A O 1
ATOM 737 N N . PRO A 1 94 ? -7.383 23.938 1.936 1 94.69 94 PRO A N 1
ATOM 738 C CA . PRO A 1 94 ? -8.742 23.422 2.121 1 94.69 94 PRO A CA 1
ATOM 739 C C . PRO A 1 94 ? -9.141 22.422 1.034 1 94.69 94 PRO A C 1
ATOM 741 O O . PRO A 1 94 ? -10.086 21.641 1.222 1 94.69 94 PRO A O 1
ATOM 744 N N . GLU A 1 95 ? -8.484 22.422 -0.042 1 95.5 95 GLU A N 1
ATOM 745 C CA . GLU A 1 95 ? -8.812 21.547 -1.169 1 95.5 95 GLU A CA 1
ATOM 746 C C . GLU A 1 95 ? -8.5 20.094 -0.848 1 95.5 95 GLU A C 1
ATOM 748 O O . GLU A 1 95 ? -8.969 19.188 -1.542 1 95.5 95 GLU A O 1
ATOM 753 N N . TYR A 1 96 ? -7.719 19.875 0.196 1 96.06 96 TYR A N 1
ATOM 754 C CA . TYR A 1 96 ? -7.371 18.516 0.598 1 96.06 96 TYR A CA 1
ATOM 755 C C . TYR A 1 96 ? -8.531 17.859 1.332 1 96.06 96 TYR A C 1
ATOM 757 O O . TYR A 1 96 ? -8.602 16.625 1.405 1 96.06 96 TYR A O 1
ATOM 765 N N . GLU A 1 97 ? -9.383 18.672 1.871 1 95.56 97 GLU A N 1
ATOM 766 C CA . GLU A 1 97 ? -10.398 18.172 2.791 1 95.56 97 GLU A CA 1
ATOM 767 C C . GLU A 1 97 ? -11.398 17.266 2.068 1 95.56 97 GLU A C 1
ATOM 769 O O . GLU A 1 97 ? -12.055 16.438 2.695 1 95.56 97 GLU A O 1
ATOM 774 N N . ASP A 1 98 ? -11.516 17.359 0.818 1 96.5 98 ASP A N 1
ATOM 775 C CA . ASP A 1 98 ? -12.438 16.562 0.028 1 96.5 98 ASP A CA 1
ATOM 776 C C . ASP A 1 98 ? -11.898 15.141 -0.16 1 96.5 98 ASP A C 1
ATOM 778 O O . ASP A 1 98 ? -12.594 14.273 -0.696 1 96.5 98 ASP A O 1
ATOM 782 N N . TYR A 1 99 ? -10.719 14.875 0.342 1 98.31 99 TYR A N 1
ATOM 783 C CA . TYR A 1 99 ? -10.086 13.594 0.038 1 98.31 99 TYR A CA 1
ATOM 784 C C . TYR A 1 99 ? -9.672 12.867 1.314 1 98.31 99 TYR A C 1
ATOM 786 O O . TYR A 1 99 ? -8.844 11.953 1.279 1 98.31 99 TYR A O 1
ATOM 794 N N . CYS A 1 100 ? -10.227 13.336 2.438 1 98.56 100 CYS A N 1
ATOM 795 C CA . CYS A 1 100 ? -9.875 12.695 3.697 1 98.56 100 CYS A CA 1
ATOM 796 C C . CYS A 1 100 ? -11.023 12.781 4.699 1 98.56 100 CYS A C 1
ATOM 798 O O . CYS A 1 100 ? -11.953 13.562 4.508 1 98.56 100 CYS A O 1
ATOM 800 N N . ASP A 1 101 ? -10.961 11.953 5.656 1 98.75 101 ASP A N 1
ATOM 801 C CA . ASP A 1 101 ? -11.859 12.023 6.805 1 98.75 101 ASP A CA 1
ATOM 802 C C . ASP A 1 101 ? -11.367 13.055 7.82 1 98.75 101 ASP A C 1
ATOM 804 O O . ASP A 1 101 ? -12.172 13.688 8.5 1 98.75 101 ASP A O 1
ATOM 808 N N . TYR A 1 102 ? -10.062 13.156 7.969 1 98.5 102 TYR A N 1
ATOM 809 C CA . TYR A 1 102 ? -9.414 14.062 8.914 1 98.5 102 TYR A CA 1
ATOM 810 C C . TYR A 1 102 ? -8.328 14.883 8.219 1 98.5 102 TYR A C 1
ATOM 812 O O . TYR A 1 102 ? -7.605 14.367 7.363 1 98.5 102 TYR A O 1
ATOM 820 N N . PHE A 1 103 ? -8.25 16.094 8.656 1 98.56 103 PHE A N 1
ATOM 821 C CA . PHE A 1 103 ? -7.203 16.984 8.164 1 98.56 103 PHE A CA 1
ATOM 822 C C . PHE A 1 103 ? -6.449 17.625 9.32 1 98.56 103 PHE A C 1
ATOM 824 O O . PHE A 1 103 ? -7.062 18.203 10.227 1 98.56 103 PHE A O 1
ATOM 831 N N . LEU A 1 104 ? -5.098 17.531 9.289 1 98.81 104 LEU A N 1
ATOM 832 C CA . LEU A 1 104 ? -4.258 18.156 10.305 1 98.81 104 LEU A CA 1
ATOM 833 C C . LEU A 1 104 ? -3.105 18.922 9.664 1 98.81 104 LEU A C 1
ATOM 835 O O . LEU A 1 104 ? -2.637 18.547 8.586 1 98.81 104 LEU A O 1
ATOM 839 N N . PHE A 1 105 ? -2.646 19.875 10.352 1 98.75 105 PHE A N 1
ATOM 840 C CA . PHE A 1 105 ? -1.317 20.422 10.109 1 98.75 105 PHE A CA 1
ATOM 841 C C . PHE A 1 105 ? -0.281 19.75 11 1 98.75 105 PHE A C 1
ATOM 843 O O . PHE A 1 105 ? -0.601 19.281 12.094 1 98.75 105 PHE A O 1
ATOM 850 N N . ALA A 1 106 ? 0.941 19.656 10.555 1 98.88 106 ALA A N 1
ATOM 851 C CA . ALA A 1 106 ? 2.092 19.297 11.383 1 98.88 106 ALA A CA 1
ATOM 852 C C . ALA A 1 106 ? 3.139 20.406 11.367 1 98.88 106 ALA A C 1
ATOM 854 O O . ALA A 1 106 ? 3.572 20.844 10.305 1 98.88 106 ALA A O 1
ATOM 855 N N . VAL A 1 107 ? 3.551 20.844 12.539 1 98.75 107 VAL A N 1
ATOM 856 C CA . VAL A 1 107 ? 4.5 21.938 12.711 1 98.75 107 VAL A CA 1
ATOM 857 C C . VAL A 1 107 ? 5.496 21.594 13.82 1 98.75 107 VAL A C 1
ATOM 859 O O . VAL A 1 107 ? 5.387 20.531 14.453 1 98.75 107 VAL A O 1
ATOM 862 N N . ASP A 1 108 ? 6.48 22.438 13.938 1 98.38 108 ASP A N 1
ATOM 863 C CA . ASP A 1 108 ? 7.398 22.172 15.047 1 98.38 108 ASP A CA 1
ATOM 864 C C . ASP A 1 108 ? 7.031 23.016 16.266 1 98.38 108 ASP A C 1
ATOM 866 O O . ASP A 1 108 ? 6.035 23.734 16.25 1 98.38 108 ASP A O 1
ATOM 870 N N . GLN A 1 109 ? 7.812 22.891 17.312 1 97.69 109 GLN A N 1
ATOM 871 C CA . GLN A 1 109 ? 7.512 23.484 18.609 1 97.69 109 GLN A CA 1
ATOM 872 C C . GLN A 1 109 ? 7.582 25.016 18.547 1 97.69 109 GLN A C 1
ATOM 874 O O . GLN A 1 109 ? 6.957 25.703 19.359 1 97.69 109 GLN A O 1
ATOM 879 N N . ASP A 1 110 ? 8.258 25.547 17.609 1 97.38 110 ASP A N 1
ATOM 880 C CA . ASP A 1 110 ? 8.484 26.984 17.516 1 97.38 110 ASP A CA 1
ATOM 881 C C . ASP A 1 110 ? 7.395 27.672 16.703 1 97.38 110 ASP A C 1
ATOM 883 O O . ASP A 1 110 ? 7.312 28.906 16.656 1 97.38 110 ASP A O 1
ATOM 887 N N . PHE A 1 111 ? 6.59 26.906 16.031 1 98 111 PHE A N 1
ATOM 888 C CA . PHE A 1 111 ? 5.543 27.453 15.164 1 98 111 PHE A CA 1
ATOM 889 C C . PHE A 1 111 ? 4.465 28.141 16 1 98 111 PHE A C 1
ATOM 891 O O . PHE A 1 111 ? 4.027 27.609 17.016 1 98 111 PHE A O 1
ATOM 898 N N . PRO A 1 112 ? 4.062 29.375 15.609 1 98.19 112 PRO A N 1
ATOM 899 C CA . PRO A 1 112 ? 2.953 30.016 16.312 1 98.19 112 PRO A CA 1
ATOM 900 C C . PRO A 1 112 ? 1.604 29.375 16 1 98.19 112 PRO A C 1
ATOM 902 O O . PRO A 1 112 ? 0.873 29.844 15.125 1 98.19 112 PRO A O 1
ATOM 905 N N . THR A 1 113 ? 1.117 28.422 16.734 1 98.12 113 THR A N 1
ATOM 906 C CA . THR A 1 113 ? -0.013 27.547 16.438 1 98.12 113 THR A CA 1
ATOM 907 C C . THR A 1 113 ? -1.325 28.328 16.484 1 98.12 113 THR A C 1
ATOM 909 O O . THR A 1 113 ? -2.34 27.875 15.945 1 98.12 113 THR A O 1
ATOM 912 N N . GLN A 1 114 ? -1.332 29.516 17.156 1 97.69 114 GLN A N 1
ATOM 913 C CA . GLN A 1 114 ? -2.537 30.344 17.203 1 97.69 114 GLN A CA 1
ATOM 914 C C . GLN A 1 114 ? -2.91 30.844 15.805 1 97.69 114 GLN A C 1
ATOM 916 O O . GLN A 1 114 ? -4.02 31.328 15.594 1 97.69 114 GLN A O 1
ATOM 921 N N . ARG A 1 115 ? -1.948 30.766 14.859 1 97.75 115 ARG A N 1
ATOM 922 C CA . ARG A 1 115 ? -2.178 31.219 13.484 1 97.75 115 ARG A CA 1
ATOM 923 C C . ARG A 1 115 ? -2.918 30.156 12.68 1 97.75 115 ARG A C 1
ATOM 925 O O . ARG A 1 115 ? -3.436 30.438 11.602 1 97.75 115 ARG A O 1
ATOM 932 N N . LEU A 1 116 ? -2.994 28.906 13.109 1 98 116 LEU A N 1
ATOM 933 C CA . LEU A 1 116 ? -3.676 27.844 12.391 1 98 116 LEU A CA 1
ATOM 934 C C . LEU A 1 116 ? -5.188 28 12.484 1 98 116 LEU A C 1
ATOM 936 O O . LEU A 1 116 ? -5.711 28.422 13.523 1 98 116 LEU A O 1
ATOM 940 N N . PRO A 1 117 ? -5.898 27.656 11.398 1 96.62 117 PRO A N 1
ATOM 941 C CA . PRO A 1 117 ? -7.359 27.734 11.469 1 96.62 117 PRO A CA 1
ATOM 942 C C . PRO A 1 117 ? -7.945 26.891 12.594 1 96.62 117 PRO A C 1
ATOM 944 O O . PRO A 1 117 ? -7.484 25.781 12.836 1 96.62 117 PRO A O 1
ATOM 947 N N . ASP A 1 118 ? -9.008 27.391 13.219 1 95.19 118 ASP A N 1
ATOM 948 C CA . ASP A 1 118 ? -9.633 26.734 14.375 1 95.19 118 ASP A CA 1
ATOM 949 C C . ASP A 1 118 ? -10.266 25.406 13.977 1 95.19 118 ASP A C 1
ATOM 951 O O . ASP A 1 118 ? -10.398 24.5 14.805 1 95.19 118 ASP A O 1
ATOM 955 N N . GLU A 1 119 ? -10.633 25.281 12.773 1 93.88 119 GLU A N 1
ATOM 956 C CA . GLU A 1 119 ? -11.375 24.109 12.328 1 93.88 119 GLU A CA 1
ATOM 957 C C . GLU A 1 119 ? -10.438 22.938 12.016 1 93.88 119 GLU A C 1
ATOM 959 O O . GLU A 1 119 ? -10.891 21.812 11.797 1 93.88 119 GLU A O 1
ATOM 964 N N . THR A 1 120 ? -9.156 23.188 11.977 1 96.94 120 THR A N 1
ATOM 965 C CA . THR A 1 120 ? -8.188 22.141 11.672 1 96.94 120 THR A CA 1
ATOM 966 C C . THR A 1 120 ? -7.555 21.609 12.945 1 96.94 120 THR A C 1
ATOM 968 O O . THR A 1 120 ? -7.449 22.312 13.945 1 96.94 120 THR A O 1
ATOM 971 N N . GLY A 1 121 ? -7.207 20.312 12.961 1 98.38 121 GLY A N 1
ATOM 972 C CA . GLY A 1 121 ? -6.297 19.797 13.977 1 98.38 121 GLY A CA 1
ATOM 973 C C . GLY A 1 121 ? -4.84 20.078 13.664 1 98.38 121 GLY A C 1
ATOM 974 O O . GLY A 1 121 ? -4.52 20.594 12.586 1 98.38 121 GLY A O 1
ATOM 975 N N . PHE A 1 122 ? -3.99 19.719 14.672 1 98.81 122 PHE A N 1
ATOM 976 C CA . PHE A 1 122 ? -2.578 19.859 14.336 1 98.81 122 PHE A CA 1
ATOM 977 C C . PHE A 1 122 ? -1.713 19.016 15.273 1 98.81 122 PHE A C 1
ATOM 979 O O . PHE A 1 122 ? -2.158 18.625 16.344 1 98.81 122 PHE A O 1
ATOM 986 N N . ILE A 1 123 ? -0.563 18.766 14.758 1 98.94 123 ILE A N 1
ATOM 987 C CA . ILE A 1 123 ? 0.496 18 15.414 1 98.94 123 ILE A CA 1
ATOM 988 C C . ILE A 1 123 ? 1.705 18.906 15.656 1 98.94 123 ILE A C 1
ATOM 990 O O . ILE A 1 123 ? 2.029 19.75 14.82 1 98.94 123 ILE A O 1
ATOM 994 N N . ILE A 1 124 ? 2.289 18.703 16.812 1 98.94 124 ILE A N 1
ATOM 995 C CA . ILE A 1 124 ? 3.637 19.219 17.031 1 98.94 124 ILE A CA 1
ATOM 996 C C . ILE A 1 124 ? 4.641 18.078 17.016 1 98.94 124 ILE A C 1
ATOM 998 O O . ILE A 1 124 ? 4.48 17.094 17.734 1 98.94 124 ILE A O 1
ATOM 1002 N N . ALA A 1 125 ? 5.613 18.203 16.109 1 98.69 125 ALA A N 1
ATOM 1003 C CA . ALA A 1 125 ? 6.559 17.109 15.938 1 98.69 125 ALA A CA 1
ATOM 1004 C C . ALA A 1 125 ? 7.984 17.625 15.781 1 98.69 125 ALA A C 1
ATOM 1006 O O . ALA A 1 125 ? 8.195 18.766 15.367 1 98.69 125 ALA A O 1
ATOM 1007 N N . ASP A 1 126 ? 8.906 16.859 16.188 1 97.81 126 ASP A N 1
ATOM 1008 C CA . ASP A 1 126 ? 10.32 16.984 15.875 1 97.81 126 ASP A CA 1
ATOM 1009 C C . ASP A 1 126 ? 10.859 15.695 15.242 1 97.81 126 ASP A C 1
ATOM 1011 O O . ASP A 1 126 ? 10.078 14.852 14.805 1 97.81 126 ASP A O 1
ATOM 1015 N N . ALA A 1 127 ? 12.156 15.555 15.141 1 95.38 127 ALA A N 1
ATOM 1016 C CA . ALA A 1 127 ? 12.75 14.445 14.391 1 95.38 127 ALA A CA 1
ATOM 1017 C C . ALA A 1 127 ? 12.461 13.109 15.062 1 95.38 127 ALA A C 1
ATOM 1019 O O . ALA A 1 127 ? 12.523 12.055 14.422 1 95.38 127 ALA A O 1
ATOM 1020 N N . PHE A 1 128 ? 12.062 13.094 16.297 1 95.12 128 PHE A N 1
ATOM 1021 C CA . PHE A 1 128 ? 12.023 11.859 17.062 1 95.12 128 PHE A CA 1
ATOM 1022 C C . PHE A 1 128 ? 10.586 11.445 17.359 1 95.12 128 PHE A C 1
ATOM 1024 O O . PHE A 1 128 ? 10.328 10.336 17.812 1 95.12 128 PHE A O 1
ATOM 1031 N N . GLY A 1 129 ? 9.688 12.375 17.156 1 97.19 129 GLY A N 1
ATOM 1032 C CA . GLY A 1 129 ? 8.289 12.062 17.406 1 97.19 129 GLY A CA 1
ATOM 1033 C C . GLY A 1 129 ? 7.391 13.289 17.391 1 97.19 129 GLY A C 1
ATOM 1034 O O . GLY A 1 129 ? 7.773 14.344 16.875 1 97.19 129 GLY A O 1
ATOM 1035 N N . GLY A 1 130 ? 6.172 13.055 17.875 1 98.5 130 GLY A N 1
ATOM 1036 C CA . GLY A 1 130 ? 5.203 14.133 17.953 1 98.5 130 GLY A CA 1
ATOM 1037 C C . GLY A 1 130 ? 3.98 13.781 18.781 1 98.5 130 GLY A C 1
ATOM 1038 O O . GLY A 1 130 ? 3.941 12.727 19.422 1 98.5 130 GLY A O 1
ATOM 1039 N N . ALA A 1 131 ? 3.131 14.742 18.766 1 98.69 131 ALA A N 1
ATOM 1040 C CA . ALA A 1 131 ? 1.856 14.57 19.453 1 98.69 131 ALA A CA 1
ATOM 1041 C C . ALA A 1 131 ? 0.743 15.336 18.75 1 98.69 131 ALA A C 1
ATOM 1043 O O . ALA A 1 131 ? 0.957 16.453 18.281 1 98.69 131 ALA A O 1
ATOM 1044 N N . ILE A 1 132 ? -0.423 14.727 18.781 1 98.81 132 ILE A N 1
ATOM 1045 C CA . ILE A 1 132 ? -1.602 15.477 18.359 1 98.81 132 ILE A CA 1
ATOM 1046 C C . ILE A 1 132 ? -2.027 16.438 19.469 1 98.81 132 ILE A C 1
ATOM 1048 O O . ILE A 1 132 ? -2.418 16 20.547 1 98.81 132 ILE A O 1
ATOM 1052 N N . ILE A 1 133 ? -1.985 17.672 19.188 1 98.88 133 ILE A N 1
ATOM 1053 C CA . ILE A 1 133 ? -2.301 18.703 20.188 1 98.88 133 ILE A CA 1
ATOM 1054 C C . ILE A 1 133 ? -3.773 19.078 20.062 1 98.88 133 ILE A C 1
ATOM 1056 O O . ILE A 1 133 ? -4.438 19.328 21.078 1 98.88 133 ILE A O 1
ATOM 1060 N N . ARG A 1 134 ? -4.27 19.188 18.875 1 98.75 134 ARG A N 1
ATOM 1061 C CA . ARG A 1 134 ? -5.676 19.438 18.578 1 98.75 134 ARG A CA 1
ATOM 1062 C C . ARG A 1 134 ? -6.211 18.406 17.578 1 98.75 134 ARG A C 1
ATOM 1064 O O . ARG A 1 134 ? -5.68 18.266 16.484 1 98.75 134 ARG A O 1
ATOM 1071 N N . GLU A 1 135 ? -7.277 17.797 18 1 98.06 135 GLU A N 1
ATOM 1072 C CA . GLU A 1 135 ? -7.887 16.797 17.125 1 98.06 135 GLU A CA 1
ATOM 1073 C C . GLU A 1 135 ? -8.586 17.453 15.938 1 98.06 135 GLU A C 1
ATOM 1075 O O . GLU A 1 135 ? -9.047 18.594 16.031 1 98.06 135 GLU A O 1
ATOM 1080 N N . ALA A 1 136 ? -8.609 16.734 14.844 1 96.38 136 ALA A N 1
ATOM 1081 C CA . ALA A 1 136 ? -9.383 17.156 13.68 1 96.38 136 ALA A CA 1
ATOM 1082 C C . ALA A 1 136 ? -10.828 16.703 13.773 1 96.38 136 ALA A C 1
ATOM 1084 O O . ALA A 1 136 ? -11.102 15.586 14.227 1 96.38 136 ALA A O 1
ATOM 1085 N N . ALA A 1 137 ? -11.727 17.594 13.336 1 95.5 137 ALA A N 1
ATOM 1086 C CA . ALA A 1 137 ? -13.102 17.141 13.164 1 95.5 137 ALA A CA 1
ATOM 1087 C C . ALA A 1 137 ? -13.203 16.109 12.039 1 95.5 137 ALA A C 1
ATOM 1089 O O . ALA A 1 137 ? -12.562 16.266 10.992 1 95.5 137 ALA A O 1
ATOM 1090 N N . ARG A 1 138 ? -14.031 15.141 12.258 1 96.94 138 ARG A N 1
ATOM 1091 C CA . ARG A 1 138 ? -14.227 14.141 11.211 1 96.94 138 ARG A CA 1
ATOM 1092 C C . ARG A 1 138 ? -15.188 14.641 10.141 1 96.94 138 ARG A C 1
ATOM 1094 O O . ARG A 1 138 ? -16.25 15.18 10.461 1 96.94 138 ARG A O 1
ATOM 1101 N N . LYS A 1 139 ? -14.789 14.547 8.945 1 97.19 139 LYS A N 1
ATOM 1102 C CA . LYS A 1 139 ? -15.641 14.68 7.773 1 97.19 139 LYS A CA 1
ATOM 1103 C C . LYS A 1 139 ? -15.688 13.383 6.969 1 97.19 139 LYS A C 1
ATOM 1105 O O . LYS A 1 139 ? -14.719 13.039 6.281 1 97.19 139 LYS A O 1
ATOM 1110 N N . LYS A 1 140 ? -16.844 12.75 6.973 1 97.69 140 LYS A N 1
ATOM 1111 C CA . LYS A 1 140 ? -16.938 11.414 6.383 1 97.69 140 LYS A CA 1
ATOM 1112 C C . LYS A 1 140 ? -16.734 11.469 4.871 1 97.69 140 LYS A C 1
ATOM 1114 O O . LYS A 1 140 ? -17.453 12.18 4.168 1 97.69 140 LYS A O 1
ATOM 1119 N N . LEU A 1 141 ? -15.828 10.734 4.418 1 97.69 141 LEU A N 1
ATOM 1120 C CA . LEU A 1 141 ? -15.547 10.625 2.992 1 97.69 141 LEU A CA 1
ATOM 1121 C C . LEU A 1 141 ? -16.578 9.727 2.307 1 97.69 141 LEU A C 1
ATOM 1123 O O . LEU A 1 141 ? -16.984 8.711 2.867 1 97.69 141 LEU A O 1
ATOM 1127 N N . SER A 1 142 ? -16.938 10.078 1.09 1 97 142 SER A N 1
ATOM 1128 C CA . SER A 1 142 ? -17.859 9.234 0.345 1 97 142 SER A CA 1
ATOM 1129 C C . SER A 1 142 ? -17.25 7.879 0.028 1 97 142 SER A C 1
ATOM 1131 O O . SER A 1 142 ? -16.016 7.75 -0.055 1 97 142 SER A O 1
ATOM 1133 N N . GLY A 1 143 ? -18.141 6.891 -0.202 1 96.25 143 GLY A N 1
ATOM 1134 C CA . GLY A 1 143 ? -17.688 5.543 -0.519 1 96.25 143 GLY A CA 1
ATOM 1135 C C . GLY A 1 143 ? -16.812 5.484 -1.751 1 96.25 143 GLY A C 1
ATOM 1136 O O . GLY A 1 143 ? -15.688 4.984 -1.69 1 96.25 143 GLY A O 1
ATOM 1137 N N . PRO A 1 144 ? -17.312 6.035 -2.811 1 96.62 144 PRO A N 1
ATOM 1138 C CA . PRO A 1 144 ? -16.531 5.977 -4.047 1 96.62 144 PRO A CA 1
ATOM 1139 C C . PRO A 1 144 ? -15.172 6.668 -3.914 1 96.62 144 PRO A C 1
ATOM 1141 O O . PRO A 1 144 ? -14.164 6.156 -4.41 1 96.62 144 PRO A O 1
ATOM 1144 N N . ARG A 1 145 ? -15.086 7.789 -3.254 1 97.5 145 ARG A N 1
ATOM 1145 C CA . ARG A 1 145 ? -13.82 8.5 -3.066 1 97.5 145 ARG A CA 1
ATOM 1146 C C . ARG A 1 145 ? -12.875 7.707 -2.166 1 97.5 145 ARG A C 1
ATOM 1148 O O . ARG A 1 145 ? -11.68 7.605 -2.449 1 97.5 145 ARG A O 1
ATOM 1155 N N . ARG A 1 146 ? -13.438 7.16 -1.11 1 98.38 146 ARG A N 1
ATOM 1156 C CA . ARG A 1 146 ? -12.633 6.32 -0.23 1 98.38 146 ARG A CA 1
ATOM 1157 C C . ARG A 1 146 ? -12.023 5.148 -0.996 1 98.38 146 ARG A C 1
ATOM 1159 O O . ARG A 1 146 ? -10.844 4.844 -0.836 1 98.38 146 ARG A O 1
ATOM 1166 N N . LYS A 1 147 ? -12.812 4.527 -1.787 1 97.88 147 LYS A N 1
ATOM 1167 C CA . LYS A 1 147 ? -12.352 3.4 -2.588 1 97.88 147 LYS A CA 1
ATOM 1168 C C . LYS A 1 147 ? -11.219 3.82 -3.525 1 97.88 147 LYS A C 1
ATOM 1170 O O . LYS A 1 147 ? -10.195 3.145 -3.611 1 97.88 147 LYS A O 1
ATOM 1175 N N . SER A 1 148 ? -11.43 4.891 -4.145 1 98.06 148 SER A N 1
ATOM 1176 C CA . SER A 1 148 ? -10.453 5.395 -5.105 1 98.06 148 SER A CA 1
ATOM 1177 C C . SER A 1 148 ? -9.133 5.746 -4.426 1 98.06 148 SER A C 1
ATOM 1179 O O . SER A 1 148 ? -8.062 5.375 -4.91 1 98.06 148 SER A O 1
ATOM 1181 N N . ILE A 1 149 ? -9.172 6.457 -3.354 1 98.62 149 ILE A N 1
ATOM 1182 C CA . ILE A 1 149 ? -7.977 6.902 -2.65 1 98.62 149 ILE A CA 1
ATOM 1183 C C . ILE A 1 149 ? -7.258 5.703 -2.041 1 98.62 149 ILE A C 1
ATOM 1185 O O . ILE A 1 149 ? -6.027 5.625 -2.072 1 98.62 149 ILE A O 1
ATOM 1189 N N . THR A 1 150 ? -8.023 4.738 -1.545 1 98.81 150 THR A N 1
ATOM 1190 C CA . THR A 1 150 ? -7.422 3.543 -0.963 1 98.81 150 THR A CA 1
ATOM 1191 C C . THR A 1 150 ? -6.668 2.746 -2.023 1 98.81 150 THR A C 1
ATOM 1193 O O . THR A 1 150 ? -5.555 2.279 -1.781 1 98.81 150 THR A O 1
ATOM 1196 N N . LEU A 1 151 ? -7.289 2.592 -3.16 1 98.81 151 LEU A N 1
ATOM 1197 C CA . LEU A 1 151 ? -6.637 1.864 -4.242 1 98.81 151 LEU A CA 1
ATOM 1198 C C . LEU A 1 151 ? -5.363 2.58 -4.688 1 98.81 151 LEU A C 1
ATOM 1200 O O . LEU A 1 151 ? -4.324 1.946 -4.875 1 98.81 151 LEU A O 1
ATOM 1204 N N . LYS A 1 152 ? -5.457 3.852 -4.844 1 98.69 152 LYS A N 1
ATOM 1205 C CA . LYS A 1 152 ? -4.289 4.645 -5.211 1 98.69 152 LYS A CA 1
ATOM 1206 C C . LYS A 1 152 ? -3.174 4.484 -4.18 1 98.69 152 LYS A C 1
ATOM 1208 O O . LYS A 1 152 ? -2.01 4.305 -4.539 1 98.69 152 LYS A O 1
ATOM 1213 N N . PHE A 1 153 ? -3.568 4.613 -2.955 1 98.94 153 PHE A N 1
ATOM 1214 C CA . PHE A 1 153 ? -2.646 4.461 -1.837 1 98.94 153 PHE A CA 1
ATOM 1215 C C . PHE A 1 153 ? -1.971 3.096 -1.874 1 98.94 153 PHE A C 1
ATOM 1217 O O . PHE A 1 153 ? -0.749 3 -1.752 1 98.94 153 PHE A O 1
ATOM 1224 N N . ALA A 1 154 ? -2.73 2.029 -2.074 1 98.94 154 ALA A N 1
ATOM 1225 C CA . ALA A 1 154 ? -2.238 0.654 -2.096 1 98.94 154 ALA A CA 1
ATOM 1226 C C . ALA A 1 154 ? -1.194 0.463 -3.193 1 98.94 154 ALA A C 1
ATOM 1228 O O . ALA A 1 154 ? -0.099 -0.041 -2.934 1 98.94 154 ALA A O 1
ATOM 1229 N N . ARG A 1 155 ? -1.521 0.874 -4.285 1 98.88 155 ARG A N 1
ATOM 1230 C CA . ARG A 1 155 ? -0.644 0.678 -5.434 1 98.88 155 ARG A CA 1
ATOM 1231 C C . ARG A 1 155 ? 0.631 1.503 -5.297 1 98.88 155 ARG A C 1
ATOM 1233 O O . ARG A 1 155 ? 1.724 1.024 -5.609 1 98.88 155 ARG A O 1
ATOM 1240 N N . LEU A 1 156 ? 0.521 2.703 -4.879 1 98.81 156 LEU A N 1
ATOM 1241 C CA . LEU A 1 156 ? 1.68 3.572 -4.707 1 98.81 156 LEU A CA 1
ATOM 1242 C C . LEU A 1 156 ? 2.637 3.002 -3.664 1 98.81 156 LEU A C 1
ATOM 1244 O O . LEU A 1 156 ? 3.852 2.977 -3.879 1 98.81 156 LEU A O 1
ATOM 1248 N N . ALA A 1 157 ? 2.045 2.586 -2.551 1 98.88 157 ALA A N 1
ATOM 1249 C CA . ALA A 1 157 ? 2.871 2.018 -1.489 1 98.88 157 ALA A CA 1
ATOM 1250 C C . ALA A 1 157 ? 3.656 0.81 -1.994 1 98.88 157 ALA A C 1
ATOM 1252 O O . ALA A 1 157 ? 4.863 0.707 -1.766 1 98.88 157 ALA A O 1
ATOM 1253 N N . ALA A 1 158 ? 2.977 -0.076 -2.654 1 98.81 158 ALA A N 1
ATOM 1254 C CA . ALA A 1 158 ? 3.617 -1.287 -3.16 1 98.81 158 ALA A CA 1
ATOM 1255 C C . ALA A 1 158 ? 4.664 -0.952 -4.219 1 98.81 158 ALA A C 1
ATOM 1257 O O . ALA A 1 158 ? 5.727 -1.576 -4.27 1 98.81 158 ALA A O 1
ATOM 1258 N N . LYS A 1 159 ? 4.348 -0.015 -5.062 1 98.25 159 LYS A N 1
ATOM 1259 C CA . LYS A 1 159 ? 5.297 0.415 -6.086 1 98.25 159 LYS A CA 1
ATOM 1260 C C . LYS A 1 159 ? 6.574 0.961 -5.453 1 98.25 159 LYS A C 1
ATOM 1262 O O . LYS A 1 159 ? 7.68 0.591 -5.855 1 98.25 159 LYS A O 1
ATOM 1267 N N . ARG A 1 160 ? 6.395 1.817 -4.539 1 98 160 ARG A N 1
ATOM 1268 C CA . ARG A 1 160 ? 7.551 2.402 -3.869 1 98 160 ARG A CA 1
ATOM 1269 C C . ARG A 1 160 ? 8.344 1.338 -3.117 1 98 160 ARG A C 1
ATOM 1271 O O . ARG A 1 160 ? 9.578 1.388 -3.078 1 98 160 ARG A O 1
ATOM 1278 N N . LEU A 1 161 ? 7.621 0.451 -2.488 1 97.69 161 LEU A N 1
ATOM 1279 C CA . LEU A 1 161 ? 8.289 -0.664 -1.821 1 97.69 161 LEU A CA 1
ATOM 1280 C C . LEU A 1 161 ? 9.125 -1.468 -2.811 1 97.69 161 LEU A C 1
ATOM 1282 O O . LEU A 1 161 ? 10.289 -1.768 -2.545 1 97.69 161 LEU A O 1
ATOM 1286 N N . TYR A 1 162 ? 8.539 -1.824 -3.955 1 96.94 162 TYR A N 1
ATOM 1287 C CA . TYR A 1 162 ? 9.234 -2.566 -4.996 1 96.94 162 TYR A CA 1
ATOM 1288 C C . TYR A 1 162 ? 10.492 -1.826 -5.449 1 96.94 162 TYR A C 1
ATOM 1290 O O . TYR A 1 162 ? 11.555 -2.426 -5.582 1 96.94 162 TYR A O 1
ATOM 1298 N N . GLN A 1 163 ? 10.359 -0.533 -5.633 1 95 163 GLN A N 1
ATOM 1299 C CA . GLN A 1 163 ? 11.469 0.292 -6.09 1 95 163 GLN A CA 1
ATOM 1300 C C . GLN A 1 163 ? 12.578 0.358 -5.039 1 95 163 GLN A C 1
ATOM 1302 O O . GLN A 1 163 ? 13.758 0.392 -5.379 1 95 163 GLN A O 1
ATOM 1307 N N . SER A 1 164 ? 12.156 0.368 -3.824 1 92.56 164 SER A N 1
ATOM 1308 C CA . SER A 1 164 ? 13.141 0.447 -2.748 1 92.56 164 SER A CA 1
ATOM 1309 C C . SER A 1 164 ? 13.922 -0.856 -2.615 1 92.56 164 SER A C 1
ATOM 1311 O O . SER A 1 164 ? 15.078 -0.854 -2.18 1 92.56 164 SER A O 1
ATOM 1313 N N . LEU A 1 165 ? 13.336 -1.948 -3.039 1 88.81 165 LEU A N 1
ATOM 1314 C CA . LEU A 1 165 ? 13.945 -3.264 -2.889 1 88.81 165 LEU A CA 1
ATOM 1315 C C . LEU A 1 165 ? 14.711 -3.656 -4.152 1 88.81 165 LEU A C 1
ATOM 1317 O O . LEU A 1 165 ? 15.5 -4.602 -4.137 1 88.81 165 LEU A O 1
ATOM 1321 N N . THR A 1 166 ? 14.422 -3.041 -5.25 1 86.69 166 THR A N 1
ATOM 1322 C CA . THR A 1 166 ? 15.062 -3.34 -6.527 1 86.69 166 THR A CA 1
ATOM 1323 C C . THR A 1 166 ? 15.711 -2.088 -7.113 1 86.69 166 THR A C 1
ATOM 1325 O O . THR A 1 166 ? 15.305 -1.613 -8.172 1 86.69 166 THR A O 1
ATOM 1328 N N . PRO A 1 167 ? 16.609 -1.552 -6.434 1 70.75 167 PRO A N 1
ATOM 1329 C CA . PRO A 1 167 ? 17.203 -0.327 -6.98 1 70.75 167 PRO A CA 1
ATOM 1330 C C . PRO A 1 167 ? 17.859 -0.544 -8.344 1 70.75 167 PRO A C 1
ATOM 1332 O O . PRO A 1 167 ? 18.344 -1.639 -8.625 1 70.75 167 PRO A O 1
ATOM 1335 N N . PRO A 1 168 ? 17.562 0.479 -9.234 1 64.56 168 PRO A N 1
ATOM 1336 C CA . PRO A 1 168 ? 18.188 0.311 -10.547 1 64.56 168 PRO A CA 1
ATOM 1337 C C . PRO A 1 168 ? 19.688 0.025 -10.445 1 64.56 168 PRO A C 1
ATOM 1339 O O . PRO A 1 168 ? 20.344 0.484 -9.516 1 64.56 168 PRO A O 1
ATOM 1342 N N . MET A 1 169 ? 20.062 -0.974 -11.047 1 50.84 169 MET A N 1
ATOM 1343 C CA . MET A 1 169 ? 21.5 -1.191 -11.148 1 50.84 169 MET A CA 1
ATOM 1344 C C . MET A 1 169 ? 22.203 0.056 -11.68 1 50.84 169 MET A C 1
ATOM 1346 O O . MET A 1 169 ? 21.734 0.689 -12.625 1 50.84 169 MET A O 1
ATOM 1350 N N . ALA A 1 170 ? 23.062 0.7 -10.828 1 41.78 170 ALA A N 1
ATOM 1351 C CA . ALA A 1 170 ? 23.891 1.796 -11.312 1 41.78 170 ALA A CA 1
ATOM 1352 C C . ALA A 1 170 ? 24.578 1.421 -12.617 1 41.78 170 ALA A C 1
ATOM 1354 O O . ALA A 1 170 ? 24.969 0.266 -12.82 1 41.78 170 ALA A O 1
ATOM 1355 N N . MET B 1 1 ? -9.258 2.158 50.188 1 25.08 1 MET B N 1
ATOM 1356 C CA . MET B 1 1 ? -9.016 3.012 49.031 1 25.08 1 MET B CA 1
ATOM 1357 C C . MET B 1 1 ? -7.922 2.43 48.156 1 25.08 1 MET B C 1
ATOM 1359 O O . MET B 1 1 ? -6.746 2.441 48.531 1 25.08 1 MET B O 1
ATOM 1363 N N . VAL B 1 2 ? -8.203 1.273 47.469 1 25.44 2 VAL B N 1
ATOM 1364 C CA . VAL B 1 2 ? -7.484 0.1 46.969 1 25.44 2 VAL B CA 1
ATOM 1365 C C . VAL B 1 2 ? -6.695 0.465 45.719 1 25.44 2 VAL B C 1
ATOM 1367 O O . VAL B 1 2 ? -7.246 1.017 44.781 1 25.44 2 VAL B O 1
ATOM 1370 N N . ASN B 1 3 ? -5.43 0.974 45.844 1 25.27 3 ASN B N 1
ATOM 1371 C CA . ASN B 1 3 ? -4.418 1.482 44.938 1 25.27 3 ASN B CA 1
ATOM 1372 C C . ASN B 1 3 ? -4.113 0.478 43.812 1 25.27 3 ASN B C 1
ATOM 1374 O O . ASN B 1 3 ? -3.424 -0.518 44.062 1 25.27 3 ASN B O 1
ATOM 1378 N N . VAL B 1 4 ? -5.062 0.009 43.125 1 26.02 4 VAL B N 1
ATOM 1379 C CA . VAL B 1 4 ? -4.848 -1.132 42.219 1 26.02 4 VAL B CA 1
ATOM 1380 C C . VAL B 1 4 ? -3.846 -0.761 41.125 1 26.02 4 VAL B C 1
ATOM 1382 O O . VAL B 1 4 ? -4.098 0.139 40.344 1 26.02 4 VAL B O 1
ATOM 1385 N N . PRO B 1 5 ? -2.463 -0.82 41.375 1 27.81 5 PRO B N 1
ATOM 1386 C CA . PRO B 1 5 ? -1.446 -0.365 40.438 1 27.81 5 PRO B CA 1
ATOM 1387 C C . PRO B 1 5 ? -1.526 -1.087 39.094 1 27.81 5 PRO B C 1
ATOM 1389 O O . PRO B 1 5 ? -1.396 -2.312 39.031 1 27.81 5 PRO B O 1
ATOM 1392 N N . LEU B 1 6 ? -2.365 -0.768 38.188 1 26.22 6 LEU B N 1
ATOM 1393 C CA . LEU B 1 6 ? -2.789 -1.58 37.062 1 26.22 6 LEU B CA 1
ATOM 1394 C C . LEU B 1 6 ? -1.673 -1.698 36.031 1 26.22 6 LEU B C 1
ATOM 1396 O O . LEU B 1 6 ? -1.872 -2.268 34.969 1 26.22 6 LEU B O 1
ATOM 1400 N N . ILE B 1 7 ? -0.521 -0.856 36.156 1 27.72 7 ILE B N 1
ATOM 1401 C CA . ILE B 1 7 ? 0.155 -0.738 34.844 1 27.72 7 ILE B CA 1
ATOM 1402 C C . ILE B 1 7 ? 0.726 -2.094 34.438 1 27.72 7 ILE B C 1
ATOM 1404 O O . ILE B 1 7 ? 1.632 -2.615 35.094 1 27.72 7 ILE B O 1
ATOM 1408 N N . SER B 1 8 ? -0.023 -2.982 34.125 1 24.45 8 SER B N 1
ATOM 1409 C CA . SER B 1 8 ? 0.541 -4.266 33.719 1 24.45 8 SER B CA 1
ATOM 1410 C C . SER B 1 8 ? 1.567 -4.094 32.594 1 24.45 8 SER B C 1
ATOM 1412 O O . SER B 1 8 ? 1.457 -3.174 31.797 1 24.45 8 SER B O 1
ATOM 1414 N N . GLU B 1 9 ? 2.797 -4.621 32.75 1 25.59 9 GLU B N 1
ATOM 1415 C CA . GLU B 1 9 ? 4.027 -4.738 31.969 1 25.59 9 GLU B CA 1
ATOM 1416 C C . GLU B 1 9 ? 3.738 -5.238 30.562 1 25.59 9 GLU B C 1
ATOM 1418 O O . GLU B 1 9 ? 3.346 -6.395 30.375 1 25.59 9 GLU B O 1
ATOM 1423 N N . LEU B 1 10 ? 3.098 -4.477 29.75 1 25.5 10 LEU B N 1
ATOM 1424 C CA . LEU B 1 10 ? 3.072 -4.871 28.344 1 25.5 10 LEU B CA 1
ATOM 1425 C C . LEU B 1 10 ? 4.48 -5.152 27.844 1 25.5 10 LEU B C 1
ATOM 1427 O O . LEU B 1 10 ? 5.32 -4.25 27.797 1 25.5 10 LEU B O 1
ATOM 1431 N N . THR B 1 11 ? 5.074 -6.242 28.234 1 25.44 11 THR B N 1
ATOM 1432 C CA . THR B 1 11 ? 6.332 -6.699 27.641 1 25.44 11 THR B CA 1
ATOM 1433 C C . THR B 1 11 ? 6.281 -6.633 26.125 1 25.44 11 THR B C 1
ATOM 1435 O O . THR B 1 11 ? 5.438 -7.273 25.5 1 25.44 11 THR B O 1
ATOM 1438 N N . LEU B 1 12 ? 6.41 -5.453 25.641 1 26.62 12 LEU B N 1
ATOM 1439 C CA . LEU B 1 12 ? 6.715 -5.27 24.219 1 26.62 12 LEU B CA 1
ATOM 1440 C C . LEU B 1 12 ? 7.688 -6.336 23.734 1 26.62 12 LEU B C 1
ATOM 1442 O O . LEU B 1 12 ? 8.828 -6.406 24.203 1 26.62 12 LEU B O 1
ATOM 1446 N N . ASN B 1 13 ? 7.199 -7.535 23.578 1 28.05 13 ASN B N 1
ATOM 1447 C CA . ASN B 1 13 ? 7.992 -8.547 22.891 1 28.05 13 ASN B CA 1
ATOM 1448 C C . ASN B 1 13 ? 8.625 -7.996 21.609 1 28.05 13 ASN B C 1
ATOM 1450 O O . ASN B 1 13 ? 7.93 -7.703 20.641 1 28.05 13 ASN B O 1
ATOM 1454 N N . GLU B 1 14 ? 9.641 -7.086 21.766 1 26.73 14 GLU B N 1
ATOM 1455 C CA . GLU B 1 14 ? 10.508 -6.336 20.859 1 26.73 14 GLU B CA 1
ATOM 1456 C C . GLU B 1 14 ? 11 -7.211 19.703 1 26.73 14 GLU B C 1
ATOM 1458 O O . GLU B 1 14 ? 11.32 -6.707 18.625 1 26.73 14 GLU B O 1
ATOM 1463 N N . SER B 1 15 ? 11.445 -8.414 20.062 1 27.16 15 SER B N 1
ATOM 1464 C CA . SER B 1 15 ? 12.484 -8.852 19.141 1 27.16 15 SER B CA 1
ATOM 1465 C C . SER B 1 15 ? 11.914 -9.086 17.75 1 27.16 15 SER B C 1
ATOM 1467 O O . SER B 1 15 ? 11.375 -10.156 17.453 1 27.16 15 SER B O 1
ATOM 1469 N N . GLU B 1 16 ? 11.023 -8.312 17.375 1 27.34 16 GLU B N 1
ATOM 1470 C CA . GLU B 1 16 ? 10.672 -8.68 16 1 27.34 16 GLU B CA 1
ATOM 1471 C C . GLU B 1 16 ? 11.914 -8.695 15.109 1 27.34 16 GLU B C 1
ATOM 1473 O O . GLU B 1 16 ? 12.461 -7.645 14.781 1 27.34 16 GLU B O 1
ATOM 1478 N N . SER B 1 17 ? 12.844 -9.555 15.453 1 28.16 17 SER B N 1
ATOM 1479 C CA . SER B 1 17 ? 13.93 -9.875 14.539 1 28.16 17 SER B CA 1
ATOM 1480 C C . SER B 1 17 ? 13.453 -9.906 13.094 1 28.16 17 SER B C 1
ATOM 1482 O O . SER B 1 17 ? 12.469 -10.586 12.773 1 28.16 17 SER B O 1
ATOM 1484 N N . PHE B 1 18 ? 13.523 -8.844 12.445 1 29.69 18 PHE B N 1
ATOM 1485 C CA . PHE B 1 18 ? 13.523 -8.945 10.992 1 29.69 18 PHE B CA 1
ATOM 1486 C C . PHE B 1 18 ? 14.023 -10.312 10.547 1 29.69 18 PHE B C 1
ATOM 1488 O O . PHE B 1 18 ? 15.156 -10.695 10.859 1 29.69 18 PHE B O 1
ATOM 1495 N N . MET B 1 19 ? 13.102 -11.32 10.484 1 26.88 19 MET B N 1
ATOM 1496 C CA . MET B 1 19 ? 13.32 -12.711 10.109 1 26.88 19 MET B CA 1
ATOM 1497 C C . MET B 1 19 ? 14.383 -12.82 9.016 1 26.88 19 MET B C 1
ATOM 1499 O O . MET B 1 19 ? 14.219 -12.266 7.926 1 26.88 19 MET B O 1
ATOM 1503 N N . THR B 1 20 ? 15.664 -12.578 9.195 1 30.27 20 THR B N 1
ATOM 1504 C CA . THR B 1 20 ? 16.453 -13.562 8.461 1 30.27 20 THR B CA 1
ATOM 1505 C C . THR B 1 20 ? 15.617 -14.812 8.172 1 30.27 20 THR B C 1
ATOM 1507 O O . THR B 1 20 ? 15.008 -15.383 9.078 1 30.27 20 THR B O 1
ATOM 1510 N N . ARG B 1 21 ? 15.047 -14.797 6.941 1 31.23 21 ARG B N 1
ATOM 1511 C CA . ARG B 1 21 ? 14.469 -16.078 6.578 1 31.23 21 ARG B CA 1
ATOM 1512 C C . ARG B 1 21 ? 15.078 -17.219 7.406 1 31.23 21 ARG B C 1
ATOM 1514 O O . ARG B 1 21 ? 16.219 -17.625 7.164 1 31.23 21 ARG B O 1
ATOM 1521 N N . GLU B 1 22 ? 14.914 -17.094 8.703 1 34.22 22 GLU B N 1
ATOM 1522 C CA . GLU B 1 22 ? 15.188 -18.422 9.227 1 34.22 22 GLU B CA 1
ATOM 1523 C C . GLU B 1 22 ? 14.57 -19.5 8.344 1 34.22 22 GLU B C 1
ATOM 1525 O O . GLU B 1 22 ? 13.344 -19.625 8.266 1 34.22 22 GLU B O 1
ATOM 1530 N N . ILE B 1 23 ? 15.219 -19.766 7.246 1 32.75 23 ILE B N 1
ATOM 1531 C CA . ILE B 1 23 ? 15 -21.016 6.523 1 32.75 23 ILE B CA 1
ATOM 1532 C C . ILE B 1 23 ? 14.695 -22.125 7.512 1 32.75 23 ILE B C 1
ATOM 1534 O O . ILE B 1 23 ? 15.531 -22.453 8.367 1 32.75 23 ILE B O 1
ATOM 1538 N N . SER B 1 24 ? 13.609 -22.203 8.102 1 31.97 24 SER B N 1
ATOM 1539 C CA . SER B 1 24 ? 13.422 -23.5 8.727 1 31.97 24 SER B CA 1
ATOM 1540 C C . SER B 1 24 ? 14.234 -24.578 8.016 1 31.97 24 SER B C 1
ATOM 1542 O O . SER B 1 24 ? 14.273 -24.625 6.785 1 31.97 24 SER B O 1
ATOM 1544 N N . PRO B 1 25 ? 15.18 -25.328 8.664 1 33.41 25 PRO B N 1
ATOM 1545 C CA . PRO B 1 25 ? 16 -26.391 8.094 1 33.41 25 PRO B CA 1
ATOM 1546 C C . PRO B 1 25 ? 15.219 -27.328 7.176 1 33.41 25 PRO B C 1
ATOM 1548 O O . PRO B 1 25 ? 15.781 -28.281 6.633 1 33.41 25 PRO B O 1
ATOM 1551 N N . ASN B 1 26 ? 13.898 -27.609 7.445 1 36.12 26 ASN B N 1
ATOM 1552 C CA . ASN B 1 26 ? 13.539 -28.906 6.914 1 36.12 26 ASN B CA 1
ATOM 1553 C C . ASN B 1 26 ? 13.766 -28.984 5.406 1 36.12 26 ASN B C 1
ATOM 1555 O O . ASN B 1 26 ? 14.391 -29.922 4.91 1 36.12 26 ASN B O 1
ATOM 1559 N N . VAL B 1 27 ? 12.633 -28.984 4.43 1 38.5 27 VAL B N 1
ATOM 1560 C CA . VAL B 1 27 ? 12.836 -29.406 3.047 1 38.5 27 VAL B CA 1
ATOM 1561 C C . VAL B 1 27 ? 13.766 -28.422 2.336 1 38.5 27 VAL B C 1
ATOM 1563 O O . VAL B 1 27 ? 13.695 -27.219 2.562 1 38.5 27 VAL B O 1
ATOM 1566 N N . ASN B 1 28 ? 14.992 -28.766 2.016 1 40.84 28 ASN B N 1
ATOM 1567 C CA . ASN B 1 28 ? 16 -28.156 1.15 1 40.84 28 ASN B CA 1
ATOM 1568 C C . ASN B 1 28 ? 15.375 -27.312 0.05 1 40.84 28 ASN B C 1
ATOM 1570 O O . ASN B 1 28 ? 15.164 -27.797 -1.066 1 40.84 28 ASN B O 1
ATOM 1574 N N . ARG B 1 29 ? 14.188 -26.641 0.289 1 49 29 ARG B N 1
ATOM 1575 C CA . ARG B 1 29 ? 13.758 -25.719 -0.763 1 49 29 ARG B CA 1
ATOM 1576 C C . ARG B 1 29 ? 14.93 -24.891 -1.27 1 49 29 ARG B C 1
ATOM 1578 O O . ARG B 1 29 ? 15.664 -24.297 -0.476 1 49 29 ARG B O 1
ATOM 1585 N N . ASN B 1 30 ? 15.484 -25.422 -2.361 1 60.78 30 ASN B N 1
ATOM 1586 C CA . ASN B 1 30 ? 16.453 -24.594 -3.066 1 60.78 30 ASN B CA 1
ATOM 1587 C C . ASN B 1 30 ? 16.031 -23.125 -3.076 1 60.78 30 ASN B C 1
ATOM 1589 O O . ASN B 1 30 ? 15.336 -22.672 -3.986 1 60.78 30 ASN B O 1
ATOM 1593 N N . THR B 1 31 ? 16.125 -22.453 -1.94 1 81.69 31 THR B N 1
ATOM 1594 C CA . THR B 1 31 ? 15.766 -21.078 -1.662 1 81.69 31 THR B CA 1
ATOM 1595 C C . THR B 1 31 ? 16.203 -20.156 -2.803 1 81.69 31 THR B C 1
ATOM 1597 O O . THR B 1 31 ? 15.477 -19.234 -3.176 1 81.69 31 THR B O 1
ATOM 1600 N N . GLN B 1 32 ? 17.203 -20.688 -3.52 1 90.81 32 GLN B N 1
ATOM 1601 C CA . GLN B 1 32 ? 17.688 -19.844 -4.613 1 90.81 32 GLN B CA 1
ATOM 1602 C C . GLN B 1 32 ? 16.734 -19.906 -5.812 1 90.81 32 GLN B C 1
ATOM 1604 O O . GLN B 1 32 ? 16.469 -18.891 -6.453 1 90.81 32 GLN B O 1
ATOM 1609 N N . ARG B 1 33 ? 16.281 -21.172 -6.086 1 94.56 33 ARG B N 1
ATOM 1610 C C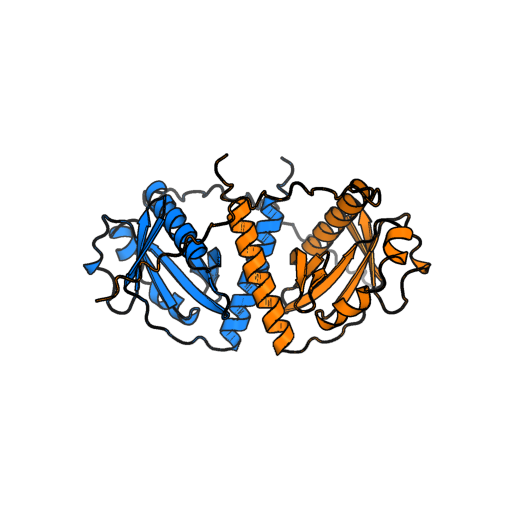A . ARG B 1 33 ? 15.367 -21.359 -7.203 1 94.56 33 ARG B CA 1
ATOM 1611 C C . ARG B 1 33 ? 14.062 -20.594 -6.973 1 94.56 33 ARG B C 1
ATOM 1613 O O . ARG B 1 33 ? 13.594 -19.891 -7.859 1 94.56 33 ARG B O 1
ATOM 1620 N N . ALA B 1 34 ? 13.531 -20.719 -5.836 1 96.69 34 ALA B N 1
ATOM 1621 C CA . ALA B 1 34 ? 12.305 -20 -5.492 1 96.69 34 ALA B CA 1
ATOM 1622 C C . ALA B 1 34 ? 12.516 -18.484 -5.574 1 96.69 34 ALA B C 1
ATOM 1624 O O . ALA B 1 34 ? 11.672 -17.766 -6.102 1 96.69 34 ALA B O 1
ATOM 1625 N N . ASP B 1 35 ? 13.664 -18.062 -5.109 1 96.62 35 ASP B N 1
ATOM 1626 C CA . ASP B 1 35 ? 13.984 -16.641 -5.133 1 96.62 35 ASP B CA 1
ATOM 1627 C C . ASP B 1 35 ? 14 -16.109 -6.562 1 96.62 35 ASP B C 1
ATOM 1629 O O . ASP B 1 35 ? 13.547 -14.992 -6.816 1 96.62 35 ASP B O 1
ATOM 1633 N N . ALA B 1 36 ? 14.578 -16.906 -7.426 1 97.12 36 ALA B N 1
ATOM 1634 C CA . ALA B 1 36 ? 14.633 -16.5 -8.828 1 97.12 36 ALA B CA 1
ATOM 1635 C C . ALA B 1 36 ? 13.234 -16.375 -9.422 1 97.12 36 ALA B C 1
ATOM 1637 O O . ALA B 1 36 ? 12.938 -15.422 -10.141 1 97.12 36 ALA B O 1
ATOM 1638 N N . ILE B 1 37 ? 12.359 -17.281 -9.117 1 98.38 37 ILE B N 1
ATOM 1639 C CA . ILE B 1 37 ? 10.984 -17.266 -9.617 1 98.38 37 ILE B CA 1
ATOM 1640 C C . ILE B 1 37 ? 10.25 -16.047 -9.047 1 98.38 37 ILE B C 1
ATOM 1642 O O . ILE B 1 37 ? 9.555 -15.336 -9.773 1 98.38 37 ILE B O 1
ATOM 1646 N N . PHE B 1 38 ? 10.453 -15.797 -7.746 1 97.81 38 PHE B N 1
ATOM 1647 C CA . PHE B 1 38 ? 9.867 -14.609 -7.129 1 97.81 38 PHE B CA 1
ATOM 1648 C C . PHE B 1 38 ? 10.305 -13.352 -7.863 1 97.81 38 PHE B C 1
ATOM 1650 O O . PHE B 1 38 ? 9.477 -12.523 -8.25 1 97.81 38 PHE B O 1
ATOM 1657 N N . SER B 1 39 ? 11.594 -13.258 -8.062 1 97 39 SER B N 1
ATOM 1658 C CA . SER B 1 39 ? 12.172 -12.07 -8.68 1 97 39 SER B CA 1
ATOM 1659 C C . SER B 1 39 ? 11.594 -11.836 -10.07 1 97 39 SER B C 1
ATOM 1661 O O . SER B 1 39 ? 11.094 -10.75 -10.367 1 97 39 SER B O 1
ATOM 1663 N N . GLY B 1 40 ? 11.648 -12.836 -10.844 1 98.19 40 GLY B N 1
ATOM 1664 C CA . GLY B 1 40 ? 11.141 -12.703 -12.203 1 98.19 40 GLY B CA 1
ATOM 1665 C C . GLY B 1 40 ? 9.648 -12.438 -12.258 1 98.19 40 GLY B C 1
ATOM 1666 O O . GLY B 1 40 ? 9.18 -11.688 -13.117 1 98.19 40 GLY B O 1
ATOM 1667 N N . THR B 1 41 ? 8.891 -13.047 -11.367 1 98.69 41 THR B N 1
ATOM 1668 C CA . THR B 1 41 ? 7.441 -12.867 -11.32 1 98.69 41 THR B CA 1
ATOM 1669 C C . THR B 1 41 ? 7.082 -11.438 -10.922 1 98.69 41 THR B C 1
ATOM 1671 O O . THR B 1 41 ? 6.203 -10.82 -11.523 1 98.69 41 THR B O 1
ATOM 1674 N N . LEU B 1 42 ? 7.762 -10.93 -9.922 1 98.31 42 LEU B N 1
ATOM 1675 C CA . LEU B 1 42 ? 7.492 -9.57 -9.484 1 98.31 42 LEU B CA 1
ATOM 1676 C C . LEU B 1 42 ? 7.844 -8.562 -10.578 1 98.31 42 LEU B C 1
ATOM 1678 O O . LEU B 1 42 ? 7.125 -7.582 -10.773 1 98.31 42 LEU B O 1
ATOM 1682 N N . LYS B 1 43 ? 8.953 -8.812 -11.242 1 97.75 43 LYS B N 1
ATOM 1683 C CA . LYS B 1 43 ? 9.32 -7.953 -12.359 1 97.75 43 LYS B CA 1
ATOM 1684 C C . LYS B 1 43 ? 8.266 -7.996 -13.453 1 97.75 43 LYS B C 1
ATOM 1686 O O . LYS B 1 43 ? 7.898 -6.961 -14.016 1 97.75 43 LYS B O 1
ATOM 1691 N N . LEU B 1 44 ? 7.828 -9.164 -13.805 1 98.5 44 LEU B N 1
ATOM 1692 C CA . LEU B 1 44 ? 6.77 -9.328 -14.789 1 98.5 44 LEU B CA 1
ATOM 1693 C C . LEU B 1 44 ? 5.531 -8.531 -14.391 1 98.5 44 LEU B C 1
ATOM 1695 O O . LEU B 1 44 ? 4.957 -7.816 -15.219 1 98.5 44 LEU B O 1
ATOM 1699 N N . LEU B 1 45 ? 5.125 -8.672 -13.109 1 98.56 45 LEU B N 1
ATOM 1700 C CA . LEU B 1 45 ? 3.945 -7.969 -12.609 1 98.56 45 LEU B CA 1
ATOM 1701 C C . LEU B 1 45 ? 4.113 -6.457 -12.758 1 98.56 45 LEU B C 1
ATOM 1703 O O . LEU B 1 45 ? 3.201 -5.77 -13.219 1 98.56 45 LEU B O 1
ATOM 1707 N N . HIS B 1 46 ? 5.25 -6.035 -12.352 1 97.56 46 HIS B N 1
ATOM 1708 C CA . HIS B 1 46 ? 5.543 -4.613 -12.477 1 97.56 46 HIS B CA 1
ATOM 1709 C C . HIS B 1 46 ? 5.414 -4.148 -13.922 1 97.56 46 HIS B C 1
ATOM 1711 O O . HIS B 1 46 ? 4.781 -3.125 -14.203 1 97.56 46 HIS B O 1
ATOM 1717 N N . ASP B 1 47 ? 5.984 -4.891 -14.852 1 97.44 47 ASP B N 1
ATOM 1718 C CA . ASP B 1 47 ? 5.957 -4.559 -16.266 1 97.44 47 ASP B CA 1
ATOM 1719 C C . ASP B 1 47 ? 4.527 -4.555 -16.812 1 97.44 47 ASP B C 1
ATOM 1721 O O . ASP B 1 47 ? 4.207 -3.811 -17.734 1 97.44 47 ASP B O 1
ATOM 1725 N N . LEU B 1 48 ? 3.678 -5.332 -16.203 1 98.19 48 LEU B N 1
ATOM 1726 C CA . LEU B 1 48 ? 2.301 -5.469 -16.672 1 98.19 48 LEU B CA 1
ATOM 1727 C C . LEU B 1 48 ? 1.387 -4.477 -15.953 1 98.19 48 LEU B C 1
ATOM 1729 O O . LEU B 1 48 ? 0.174 -4.473 -16.188 1 98.19 48 LEU B O 1
ATOM 1733 N N . GLY B 1 49 ? 1.917 -3.652 -15.055 1 98.06 49 GLY B N 1
ATOM 1734 C CA . GLY B 1 49 ? 1.147 -2.609 -14.391 1 98.06 49 GLY B CA 1
ATOM 1735 C C . GLY B 1 49 ? 0.489 -3.076 -13.109 1 98.06 49 GLY B C 1
ATOM 1736 O O . GLY B 1 49 ? -0.4 -2.404 -12.586 1 98.06 49 GLY B O 1
ATOM 1737 N N . TRP B 1 50 ? 0.854 -4.301 -12.648 1 98.81 50 TRP B N 1
ATOM 1738 C CA . TRP B 1 50 ? 0.418 -4.785 -11.344 1 98.81 50 TRP B CA 1
ATOM 1739 C C . TRP B 1 50 ? 1.403 -4.375 -10.25 1 98.81 50 TRP B C 1
ATOM 1741 O O . TRP B 1 50 ? 2.586 -4.16 -10.523 1 98.81 50 TRP B O 1
ATOM 1751 N N . ASN B 1 51 ? 0.924 -4.238 -9.07 1 98.81 51 ASN B N 1
ATOM 1752 C CA . ASN B 1 51 ? 1.762 -4.051 -7.891 1 98.81 51 ASN B CA 1
ATOM 1753 C C . ASN B 1 51 ? 1.605 -5.203 -6.902 1 98.81 51 ASN B C 1
ATOM 1755 O O . ASN B 1 51 ? 0.492 -5.516 -6.473 1 98.81 51 ASN B O 1
ATOM 1759 N N . GLY B 1 52 ? 2.746 -5.805 -6.559 1 98.75 52 GLY B N 1
ATOM 1760 C CA . GLY B 1 52 ? 2.676 -7.031 -5.781 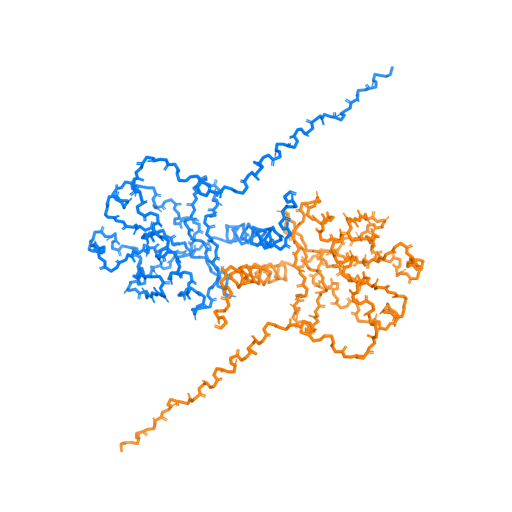1 98.75 52 GLY B CA 1
ATOM 1761 C C . GLY B 1 52 ? 3.359 -6.922 -4.434 1 98.75 52 GLY B C 1
ATOM 1762 O O . GLY B 1 52 ? 4.309 -6.152 -4.27 1 98.75 52 GLY B O 1
ATOM 1763 N N . LEU B 1 53 ? 2.867 -7.668 -3.51 1 98.75 53 LEU B N 1
ATOM 1764 C CA . LEU B 1 53 ? 3.496 -7.938 -2.221 1 98.75 53 LEU B CA 1
ATOM 1765 C C . LEU B 1 53 ? 3.764 -9.43 -2.047 1 98.75 53 LEU B C 1
ATOM 1767 O O . LEU B 1 53 ? 2.941 -10.258 -2.438 1 98.75 53 LEU B O 1
ATOM 1771 N N . ILE B 1 54 ? 4.91 -9.711 -1.436 1 98.5 54 ILE B N 1
ATOM 1772 C CA . ILE B 1 54 ? 5.207 -11.109 -1.137 1 98.5 54 ILE B CA 1
ATOM 1773 C C . ILE B 1 54 ? 4.734 -11.445 0.275 1 98.5 54 ILE B C 1
ATOM 1775 O O . ILE B 1 54 ? 4.652 -10.57 1.137 1 98.5 54 ILE B O 1
ATOM 1779 N N . GLU B 1 55 ? 4.344 -12.672 0.515 1 98.19 55 GLU B N 1
ATOM 1780 C CA . GLU B 1 55 ? 4.051 -13.219 1.834 1 98.19 55 GLU B CA 1
ATOM 1781 C C . GLU B 1 55 ? 2.947 -12.43 2.531 1 98.19 55 GLU B C 1
ATOM 1783 O O . GLU B 1 55 ? 3.178 -11.828 3.582 1 98.19 55 GLU B O 1
ATOM 1788 N N . VAL B 1 56 ? 1.774 -12.516 2.061 1 98.62 56 VAL B N 1
ATOM 1789 C CA . VAL B 1 56 ? 0.633 -11.781 2.604 1 98.62 56 VAL B CA 1
ATOM 1790 C C . VAL B 1 56 ? -0.323 -12.758 3.291 1 98.62 56 VAL B C 1
ATOM 1792 O O . VAL B 1 56 ? -0.83 -13.688 2.66 1 98.62 56 VAL B O 1
ATOM 1795 N N . ASN B 1 57 ? -0.617 -12.516 4.539 1 98.12 57 ASN B N 1
ATOM 1796 C CA . ASN B 1 57 ? -1.575 -13.344 5.262 1 98.12 57 ASN B CA 1
ATOM 1797 C C . ASN B 1 57 ? -3.01 -13.039 4.84 1 98.12 57 ASN B C 1
ATOM 1799 O O . ASN B 1 57 ? -3.381 -11.875 4.676 1 98.12 57 ASN B O 1
ATOM 1803 N N . LEU B 1 58 ? -3.762 -14.109 4.723 1 97.75 58 LEU B N 1
ATOM 1804 C CA . LEU B 1 58 ? -5.176 -13.992 4.375 1 97.75 58 LEU B CA 1
ATOM 1805 C C . LEU B 1 58 ? -6.055 -14.32 5.578 1 97.75 58 LEU B C 1
ATOM 1807 O O . LEU B 1 58 ? -5.578 -14.883 6.57 1 97.75 58 LEU B O 1
ATOM 1811 N N . PRO B 1 59 ? -7.316 -13.953 5.496 1 94.94 59 PRO B N 1
ATOM 1812 C CA . PRO B 1 59 ? -8.219 -14.148 6.637 1 94.94 59 PRO B CA 1
ATOM 1813 C C . PRO B 1 59 ? -8.383 -15.625 7.008 1 94.94 59 PRO B C 1
ATOM 1815 O O . PRO B 1 59 ? -8.781 -15.938 8.133 1 94.94 59 PRO B O 1
ATOM 1818 N N . ASN B 1 60 ? -8.133 -16.5 6.117 1 95.31 60 ASN B N 1
ATOM 1819 C CA . ASN B 1 60 ? -8.281 -17.922 6.41 1 95.31 60 ASN B CA 1
ATOM 1820 C C . ASN B 1 60 ? -6.984 -18.516 6.938 1 95.31 60 ASN B C 1
ATOM 1822 O O . ASN B 1 60 ? -6.777 -19.734 6.848 1 95.31 60 ASN B O 1
ATOM 1826 N N . ASN B 1 61 ? -6.004 -17.672 7.309 1 94.62 61 ASN B N 1
ATOM 1827 C CA . ASN B 1 61 ? -4.73 -18.031 7.93 1 94.62 61 ASN B CA 1
ATOM 1828 C C . ASN B 1 61 ? -3.762 -18.625 6.91 1 94.62 61 ASN B C 1
ATOM 1830 O O . ASN B 1 61 ? -2.779 -19.266 7.285 1 94.62 61 ASN B O 1
ATOM 1834 N N . ARG B 1 62 ? -4.176 -18.469 5.723 1 96.25 62 ARG B N 1
ATOM 1835 C CA . ARG B 1 62 ? -3.209 -18.797 4.676 1 96.25 62 ARG B CA 1
ATOM 1836 C C . ARG B 1 62 ? -2.299 -17.609 4.383 1 96.25 62 ARG B C 1
ATOM 1838 O O . ARG B 1 62 ? -2.654 -16.469 4.66 1 96.25 62 ARG B O 1
ATOM 1845 N N . ARG B 1 63 ? -1.146 -17.984 3.855 1 97.75 63 ARG B N 1
ATOM 1846 C CA . ARG B 1 63 ? -0.204 -16.953 3.422 1 97.75 63 ARG B CA 1
ATOM 1847 C C . ARG B 1 63 ? 0.056 -17.047 1.923 1 97.75 63 ARG B C 1
ATOM 1849 O O . ARG B 1 63 ? 0.654 -18.016 1.45 1 97.75 63 ARG B O 1
ATOM 1856 N N . ALA B 1 64 ? -0.449 -16.094 1.172 1 98.25 64 ALA B N 1
ATOM 1857 C CA . ALA B 1 64 ? -0.185 -16.047 -0.263 1 98.25 64 ALA B CA 1
ATOM 1858 C C . ALA B 1 64 ? 1.278 -15.711 -0.541 1 98.25 64 ALA B C 1
ATOM 1860 O O . ALA B 1 64 ? 1.833 -14.781 0.053 1 98.25 64 ALA B O 1
ATOM 1861 N N . ASP B 1 65 ? 1.907 -16.453 -1.459 1 98.44 65 ASP B N 1
ATOM 1862 C CA . ASP B 1 65 ? 3.277 -16.141 -1.848 1 98.44 65 ASP B CA 1
ATOM 1863 C C . ASP B 1 65 ? 3.369 -14.734 -2.438 1 98.44 65 ASP B C 1
ATOM 1865 O O . ASP B 1 65 ? 4.246 -13.953 -2.062 1 98.44 65 ASP B O 1
ATOM 1869 N N . ILE B 1 66 ? 2.486 -14.391 -3.379 1 98.81 66 ILE B N 1
ATOM 1870 C CA . ILE B 1 66 ? 2.385 -13.055 -3.959 1 98.81 66 ILE B CA 1
ATOM 1871 C C . ILE B 1 66 ? 0.917 -12.641 -4.055 1 98.81 66 ILE B C 1
ATOM 1873 O O . ILE B 1 66 ? 0.079 -13.414 -4.531 1 98.81 66 ILE B O 1
ATOM 1877 N N . LEU B 1 67 ? 0.541 -11.547 -3.551 1 98.94 67 LEU B N 1
ATOM 1878 C CA . LEU B 1 67 ? -0.735 -10.867 -3.752 1 98.94 67 LEU B CA 1
ATOM 1879 C C . LEU B 1 67 ? -0.539 -9.547 -4.488 1 98.94 67 LEU B C 1
ATOM 1881 O O . LEU B 1 67 ? 0.315 -8.742 -4.109 1 98.94 67 LEU B O 1
ATOM 1885 N N . ALA B 1 68 ? -1.279 -9.375 -5.59 1 98.94 68 ALA B N 1
ATOM 1886 C CA . ALA B 1 68 ? -1.07 -8.188 -6.41 1 98.94 68 ALA B CA 1
ATOM 1887 C C . ALA B 1 68 ? -2.395 -7.5 -6.734 1 98.94 68 ALA B C 1
ATOM 1889 O O . ALA B 1 68 ? -3.447 -8.141 -6.742 1 98.94 68 ALA B O 1
ATOM 1890 N N . ILE B 1 69 ? -2.32 -6.188 -6.984 1 98.94 69 ILE B N 1
ATOM 1891 C CA . ILE B 1 69 ? -3.488 -5.383 -7.324 1 98.94 69 ILE B CA 1
ATOM 1892 C C . ILE B 1 69 ? -3.188 -4.535 -8.555 1 98.94 69 ILE B C 1
ATOM 1894 O O . ILE B 1 69 ? -2.078 -4.016 -8.703 1 98.94 69 ILE B O 1
ATOM 1898 N N . ASN B 1 70 ? -4.156 -4.43 -9.422 1 98.75 70 ASN B N 1
ATOM 1899 C CA . ASN B 1 70 ? -3.967 -3.578 -10.594 1 98.75 70 ASN B CA 1
ATOM 1900 C C . ASN B 1 70 ? -4.801 -2.303 -10.5 1 98.75 70 ASN B C 1
ATOM 1902 O O . ASN B 1 70 ? -5.418 -2.035 -9.469 1 98.75 70 ASN B O 1
ATOM 1906 N N . HIS B 1 71 ? -4.785 -1.464 -11.562 1 98.12 71 HIS B N 1
ATOM 1907 C CA . HIS B 1 71 ? -5.383 -0.134 -11.539 1 98.12 71 HIS B CA 1
ATOM 1908 C C . HIS B 1 71 ? -6.902 -0.216 -11.453 1 98.12 71 HIS B C 1
ATOM 1910 O O . HIS B 1 71 ? -7.562 0.753 -11.07 1 98.12 71 HIS B O 1
ATOM 1916 N N . LYS B 1 72 ? -7.504 -1.404 -11.758 1 98.06 72 LYS B N 1
ATOM 1917 C CA . LYS B 1 72 ? -8.945 -1.607 -11.68 1 98.06 72 LYS B CA 1
ATOM 1918 C C . LYS B 1 72 ? -9.359 -2.119 -10.305 1 98.06 72 LYS B C 1
ATOM 1920 O O . LYS B 1 72 ? -10.547 -2.287 -10.031 1 98.06 72 LYS B O 1
ATOM 1925 N N . GLY B 1 73 ? -8.438 -2.393 -9.508 1 98.69 73 GLY B N 1
ATOM 1926 C CA . GLY B 1 73 ? -8.727 -2.938 -8.188 1 98.69 73 GLY B CA 1
ATOM 1927 C C . GLY B 1 73 ? -8.898 -4.445 -8.195 1 98.69 73 GLY B C 1
ATOM 1928 O O . GLY B 1 73 ? -9.43 -5.016 -7.234 1 98.69 73 GLY B O 1
ATOM 1929 N N . GLU B 1 74 ? -8.531 -5.078 -9.32 1 98.81 74 GLU B N 1
ATOM 1930 C CA . GLU B 1 74 ? -8.578 -6.539 -9.359 1 98.81 74 GLU B CA 1
ATOM 1931 C C . GLU B 1 74 ? -7.422 -7.148 -8.57 1 98.81 74 GLU B C 1
ATOM 1933 O O . GLU B 1 74 ? -6.332 -6.57 -8.516 1 98.81 74 GLU B O 1
ATOM 1938 N N . ILE B 1 75 ? -7.68 -8.312 -8.008 1 98.88 75 ILE B N 1
ATOM 1939 C CA . ILE B 1 75 ? -6.727 -8.961 -7.109 1 98.88 75 ILE B CA 1
ATOM 1940 C C . ILE B 1 75 ? -6.238 -10.266 -7.727 1 98.88 75 ILE B C 1
ATOM 1942 O O . ILE B 1 75 ? -7.043 -11.07 -8.203 1 98.88 75 ILE B O 1
ATOM 1946 N N . LEU B 1 76 ? -4.965 -10.445 -7.758 1 98.88 76 LEU B N 1
ATOM 1947 C CA . LEU B 1 76 ? -4.266 -11.617 -8.281 1 98.88 76 LEU B CA 1
ATOM 1948 C C . LEU B 1 76 ? -3.447 -12.297 -7.188 1 98.88 76 LEU B C 1
ATOM 1950 O O . LEU B 1 76 ? -2.744 -11.633 -6.426 1 98.88 76 LEU B O 1
ATOM 1954 N N . ILE B 1 77 ? -3.625 -13.57 -7.043 1 98.88 77 ILE B N 1
ATOM 1955 C CA . ILE B 1 77 ? -2.754 -14.352 -6.172 1 98.88 77 ILE B CA 1
ATOM 1956 C C . ILE B 1 77 ? -1.905 -15.305 -7.012 1 98.88 77 ILE B C 1
ATOM 1958 O O . ILE B 1 77 ? -2.414 -15.953 -7.926 1 98.88 77 ILE B O 1
ATOM 1962 N N . ILE B 1 78 ? -0.614 -15.375 -6.723 1 98.88 78 ILE B N 1
ATOM 1963 C CA . ILE B 1 78 ? 0.328 -16.266 -7.383 1 98.88 78 ILE B CA 1
ATOM 1964 C C . ILE B 1 78 ? 1.004 -17.172 -6.348 1 98.88 78 ILE B C 1
ATOM 1966 O O . ILE B 1 78 ? 1.581 -16.672 -5.375 1 98.88 78 ILE B O 1
ATOM 1970 N N . GLU B 1 79 ? 0.914 -18.453 -6.555 1 98.62 79 GLU B N 1
ATOM 1971 C CA . GLU B 1 79 ? 1.608 -19.438 -5.734 1 98.62 79 GLU B CA 1
ATOM 1972 C C . GLU B 1 79 ? 2.885 -19.938 -6.414 1 98.62 79 GLU B C 1
ATOM 1974 O O . GLU B 1 79 ? 2.834 -20.5 -7.508 1 98.62 79 GLU B O 1
ATOM 1979 N N . VAL B 1 80 ? 4.012 -19.719 -5.785 1 98.44 80 VAL B N 1
ATOM 1980 C CA . VAL B 1 80 ? 5.316 -20.062 -6.348 1 98.44 80 VAL B CA 1
ATOM 1981 C C . VAL B 1 80 ? 5.676 -21.5 -5.988 1 98.44 80 VAL B C 1
ATOM 1983 O O . VAL B 1 80 ? 5.609 -21.891 -4.82 1 98.44 80 VAL B O 1
ATOM 1986 N N . LYS B 1 81 ? 6.023 -22.312 -7.043 1 98.12 81 LYS B N 1
ATOM 1987 C CA . LYS B 1 81 ? 6.504 -23.672 -6.848 1 98.12 81 LYS B CA 1
ATOM 1988 C C . LYS B 1 81 ? 7.887 -23.875 -7.469 1 98.12 81 LYS B C 1
ATOM 1990 O O . LYS B 1 81 ? 8.047 -23.719 -8.68 1 98.12 81 LYS B O 1
ATOM 1995 N N . SER B 1 82 ? 8.859 -24.234 -6.645 1 96.31 82 SER B N 1
ATOM 1996 C CA . SER B 1 82 ? 10.234 -24.359 -7.113 1 96.31 82 SER B CA 1
ATOM 1997 C C . SER B 1 82 ? 10.5 -25.734 -7.719 1 96.31 82 SER B C 1
ATOM 1999 O O . SER B 1 82 ? 11.5 -25.922 -8.414 1 96.31 82 SER B O 1
ATOM 2001 N N . CYS B 1 83 ? 9.672 -26.734 -7.383 1 95.25 83 CYS B N 1
ATOM 2002 C CA . CYS B 1 83 ? 9.828 -28.078 -7.91 1 95.25 83 CYS B CA 1
ATOM 2003 C C . CYS B 1 83 ? 8.531 -28.875 -7.777 1 95.25 83 CYS B C 1
ATOM 2005 O O . CYS B 1 83 ? 7.578 -28.406 -7.152 1 95.25 83 CYS B O 1
ATOM 2007 N N . LEU B 1 84 ? 8.547 -30.047 -8.422 1 95.44 84 LEU B N 1
ATOM 2008 C CA . LEU B 1 84 ? 7.355 -30.875 -8.398 1 95.44 84 LEU B CA 1
ATOM 2009 C C . LEU B 1 84 ? 7.02 -31.312 -6.973 1 95.44 84 LEU B C 1
ATOM 2011 O O . LEU B 1 84 ? 5.848 -31.422 -6.613 1 95.44 84 LEU B O 1
ATOM 2015 N N . ALA B 1 85 ? 7.965 -31.609 -6.18 1 94.88 85 ALA B N 1
ATOM 2016 C CA . ALA B 1 85 ? 7.754 -32.031 -4.793 1 94.88 85 ALA B CA 1
ATOM 2017 C C . ALA B 1 85 ? 7.039 -30.938 -4 1 94.88 85 ALA B C 1
ATOM 2019 O O . ALA B 1 85 ? 6.129 -31.219 -3.217 1 94.88 85 ALA B O 1
ATOM 2020 N N . ASP B 1 86 ? 7.496 -29.734 -4.285 1 94.62 86 ASP B N 1
ATOM 2021 C CA . ASP B 1 86 ? 6.867 -28.578 -3.646 1 94.62 86 ASP B CA 1
ATOM 2022 C C . ASP B 1 86 ? 5.395 -28.469 -4.031 1 94.62 86 ASP B C 1
ATOM 2024 O O . ASP B 1 86 ? 4.535 -28.25 -3.174 1 94.62 86 ASP B O 1
ATOM 2028 N N . PHE B 1 87 ? 5.078 -28.672 -5.242 1 96.62 87 PHE B N 1
ATOM 2029 C CA . PHE B 1 87 ? 3.697 -28.641 -5.711 1 96.62 87 PHE B CA 1
ATOM 2030 C C . PHE B 1 87 ? 2.889 -29.781 -5.109 1 96.62 87 PHE B C 1
ATOM 2032 O O . PHE B 1 87 ? 1.775 -29.578 -4.625 1 96.62 87 PHE B O 1
ATOM 2039 N N . SER B 1 88 ? 3.461 -30.984 -5.148 1 95.12 88 SER B N 1
ATOM 2040 C CA . SER B 1 88 ? 2.764 -32.188 -4.715 1 95.12 88 SER B CA 1
ATOM 2041 C C . SER B 1 88 ? 2.414 -32.125 -3.234 1 95.12 88 SER B C 1
ATOM 2043 O O . SER B 1 88 ? 1.423 -32.719 -2.799 1 95.12 88 SER B O 1
ATOM 2045 N N . SER B 1 89 ? 3.107 -31.312 -2.525 1 93.25 89 SER B N 1
ATOM 2046 C CA . SER B 1 89 ? 2.887 -31.234 -1.085 1 93.25 89 SER B CA 1
ATOM 2047 C C . SER B 1 89 ? 1.87 -30.141 -0.748 1 93.25 89 SER B C 1
ATOM 2049 O O . SER B 1 89 ? 1.421 -30.031 0.395 1 93.25 89 SER B O 1
ATOM 2051 N N . ASP B 1 90 ? 1.452 -29.375 -1.716 1 92.5 90 ASP B N 1
ATOM 2052 C CA . ASP B 1 90 ? 0.538 -28.266 -1.472 1 92.5 90 ASP B CA 1
ATOM 2053 C C . ASP B 1 90 ? -0.889 -28.625 -1.876 1 92.5 90 ASP B C 1
ATOM 2055 O O . ASP B 1 90 ? -1.287 -28.422 -3.023 1 92.5 90 ASP B O 1
ATOM 2059 N N . GLU B 1 91 ? -1.682 -29.031 -0.993 1 91.56 91 GLU B N 1
ATOM 2060 C CA . GLU B 1 91 ? -3.066 -29.406 -1.263 1 91.56 91 GLU B CA 1
ATOM 2061 C C . GLU B 1 91 ? -4.02 -28.266 -0.941 1 91.56 91 GLU B C 1
ATOM 2063 O O . GLU B 1 91 ? -5.203 -28.312 -1.278 1 91.56 91 GLU B O 1
ATOM 2068 N N . LYS B 1 92 ? -3.547 -27.234 -0.477 1 93.94 92 LYS B N 1
ATOM 2069 C CA . LYS B 1 92 ? -4.414 -26.188 0.075 1 93.94 92 LYS B CA 1
ATOM 2070 C C . LYS B 1 92 ? -4.566 -25.031 -0.9 1 93.94 92 LYS B C 1
ATOM 2072 O O . LYS B 1 92 ? -5.363 -24.125 -0.668 1 93.94 92 LYS B O 1
ATOM 2077 N N . TRP B 1 93 ? -3.957 -25.062 -1.985 1 93.38 93 TRP B N 1
ATOM 2078 C CA . TRP B 1 93 ? -3.889 -23.891 -2.869 1 93.38 93 TRP B CA 1
ATOM 2079 C C . TRP B 1 93 ? -5.285 -23.469 -3.311 1 93.38 93 TRP B C 1
ATOM 2081 O O . TRP B 1 93 ? -5.523 -22.281 -3.564 1 93.38 93 TRP B O 1
ATOM 2091 N N . PRO B 1 94 ? -6.293 -24.359 -3.396 1 94.69 94 PRO B N 1
ATOM 2092 C CA . PRO B 1 94 ? -7.605 -23.859 -3.828 1 94.69 94 PRO B CA 1
ATOM 2093 C C . PRO B 1 94 ? -8.227 -22.891 -2.836 1 94.69 94 PRO B C 1
ATOM 2095 O O . PRO B 1 94 ? -9.133 -22.125 -3.195 1 94.69 94 PRO B O 1
ATOM 2098 N N . GLU B 1 95 ? -7.777 -22.859 -1.65 1 95.44 95 GLU B N 1
ATOM 2099 C CA . GLU B 1 95 ? -8.32 -22 -0.605 1 95.44 95 GLU B CA 1
ATOM 2100 C C . GLU B 1 95 ? -7.992 -20.531 -0.873 1 95.44 95 GLU B C 1
ATOM 2102 O O . GLU B 1 95 ? -8.602 -19.641 -0.283 1 95.44 95 GLU B O 1
ATOM 2107 N N . TYR B 1 96 ? -7.035 -20.312 -1.762 1 96.06 96 TYR B N 1
AT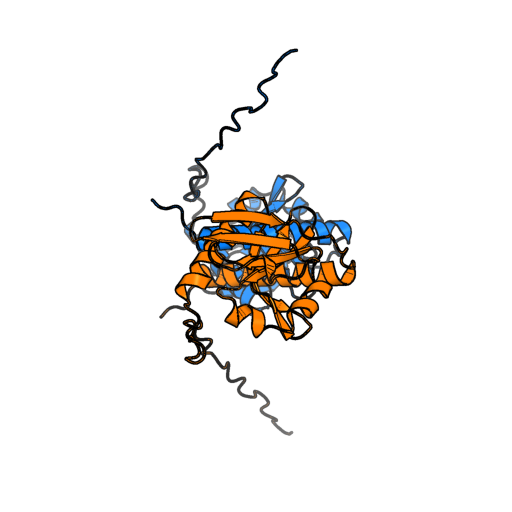OM 2108 C CA . TYR B 1 96 ? -6.652 -18.938 -2.1 1 96.06 96 TYR B CA 1
ATOM 2109 C C . TYR B 1 96 ? -7.668 -18.297 -3.039 1 96.06 96 TYR B C 1
ATOM 2111 O O . TYR B 1 96 ? -7.758 -17.078 -3.129 1 96.06 96 TYR B O 1
ATOM 2119 N N . GLU B 1 97 ? -8.391 -19.141 -3.717 1 95.56 97 GLU B N 1
ATOM 2120 C CA . GLU B 1 97 ? -9.227 -18.656 -4.809 1 95.56 97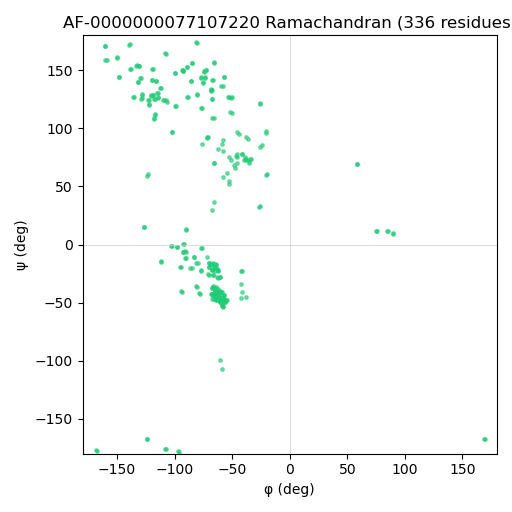 GLU B CA 1
ATOM 2121 C C . GLU B 1 97 ? -10.359 -17.781 -4.289 1 95.56 97 GLU B C 1
ATOM 2123 O O . GLU B 1 97 ? -10.906 -16.969 -5.027 1 95.56 97 GLU B O 1
ATOM 2128 N N . ASP B 1 98 ? -10.703 -17.891 -3.086 1 96.5 98 ASP B N 1
ATOM 2129 C CA . ASP B 1 98 ? -11.781 -17.109 -2.484 1 96.5 98 ASP B CA 1
ATOM 2130 C C . ASP B 1 98 ? -11.32 -15.672 -2.205 1 96.5 98 ASP B C 1
ATOM 2132 O O . ASP B 1 98 ? -12.125 -14.828 -1.806 1 96.5 98 ASP B O 1
ATOM 2136 N N . TYR B 1 99 ? -10.07 -15.375 -2.479 1 98.31 99 TYR B N 1
ATOM 2137 C CA . TYR B 1 99 ? -9.539 -14.086 -2.066 1 98.31 99 TYR B CA 1
ATOM 2138 C C . TYR B 1 99 ? -8.922 -13.352 -3.248 1 98.31 99 TYR B C 1
ATOM 2140 O O . TYR B 1 99 ? -8.141 -12.406 -3.064 1 98.31 99 TYR B O 1
ATOM 2148 N N . CYS B 1 100 ? -9.242 -13.836 -4.445 1 98.56 100 CYS B N 1
ATOM 2149 C CA . CYS B 1 100 ? -8.68 -13.18 -5.625 1 98.56 100 CYS B CA 1
ATOM 2150 C C . CYS B 1 100 ? -9.617 -13.297 -6.816 1 98.56 100 CYS B C 1
ATOM 2152 O O . CYS B 1 100 ? -10.547 -14.109 -6.801 1 98.56 100 CYS B O 1
ATOM 2154 N N . ASP B 1 101 ? -9.414 -12.453 -7.754 1 98.69 101 ASP B N 1
ATOM 2155 C CA . ASP B 1 101 ? -10.086 -12.547 -9.047 1 98.69 101 ASP B CA 1
ATOM 2156 C C . ASP B 1 101 ? -9.398 -13.57 -9.945 1 98.69 101 ASP B C 1
ATOM 2158 O O . ASP B 1 101 ? -10.047 -14.227 -10.766 1 98.69 101 ASP B O 1
ATOM 2162 N N . TYR B 1 102 ? -8.078 -13.641 -9.867 1 98.5 102 TYR B N 1
ATOM 2163 C CA . TYR B 1 102 ? -7.246 -14.523 -10.672 1 98.5 102 TYR B CA 1
ATOM 2164 C C . TYR B 1 102 ? -6.289 -15.32 -9.789 1 98.5 102 TYR B C 1
ATOM 2166 O O . TYR B 1 102 ? -5.746 -14.781 -8.812 1 98.5 102 TYR B O 1
ATOM 2174 N N . PHE B 1 103 ? -6.102 -16.531 -10.195 1 98.56 103 PHE B N 1
ATOM 2175 C CA . PHE B 1 103 ? -5.137 -17.391 -9.516 1 98.56 103 PHE B CA 1
ATOM 2176 C C . PHE B 1 103 ? -4.168 -18.016 -10.516 1 98.56 103 PHE B C 1
ATOM 2178 O O . PHE B 1 103 ? -4.59 -18.594 -11.516 1 98.56 103 PHE B O 1
ATOM 2185 N N . LEU B 1 104 ? -2.846 -17.891 -10.227 1 98.81 104 LEU B N 1
ATOM 2186 C CA . LEU B 1 104 ? -1.817 -18.484 -11.07 1 98.81 104 LEU B CA 1
ATOM 2187 C C . LEU B 1 104 ? -0.787 -19.219 -10.219 1 98.81 104 LEU B C 1
ATOM 2189 O O . LEU B 1 104 ? -0.538 -18.844 -9.07 1 98.81 104 LEU B O 1
ATOM 2193 N N . PHE B 1 105 ? -0.18 -20.172 -10.812 1 98.75 105 PHE B N 1
ATOM 2194 C CA . PHE B 1 105 ? 1.094 -20.688 -10.328 1 98.75 105 PHE B CA 1
ATOM 2195 C C . PHE B 1 105 ? 2.26 -19.984 -11.016 1 98.75 105 PHE B C 1
ATOM 2197 O O . PHE B 1 105 ? 2.135 -19.531 -12.148 1 98.75 105 PHE B O 1
ATOM 2204 N N . ALA B 1 106 ? 3.373 -19.859 -10.352 1 98.88 106 ALA B N 1
ATOM 2205 C CA . ALA B 1 106 ? 4.645 -19.469 -10.961 1 98.88 106 ALA B CA 1
ATOM 2206 C C . ALA B 1 106 ? 5.699 -20.562 -10.75 1 98.88 106 ALA B C 1
ATOM 2208 O O . ALA B 1 106 ? 5.941 -20.984 -9.625 1 98.88 106 ALA B O 1
ATOM 2209 N N . VAL B 1 107 ? 6.332 -20.969 -11.82 1 98.75 107 VAL B N 1
ATOM 2210 C CA . VAL B 1 107 ? 7.324 -22.047 -11.812 1 98.75 107 VAL B CA 1
ATOM 2211 C C . VAL B 1 107 ? 8.492 -21.672 -12.727 1 98.75 107 VAL B C 1
ATOM 2213 O O . VAL B 1 107 ? 8.477 -20.625 -13.367 1 98.75 107 VAL B O 1
ATOM 2216 N N . ASP B 1 108 ? 9.516 -22.5 -12.648 1 98.38 108 ASP B N 1
ATOM 2217 C CA . ASP B 1 108 ? 10.609 -22.219 -13.57 1 98.38 108 ASP B CA 1
ATOM 2218 C C . ASP B 1 108 ? 10.5 -23.062 -14.836 1 98.38 108 ASP B C 1
ATOM 2220 O O . ASP B 1 108 ? 9.523 -23.797 -15.008 1 98.38 108 ASP B O 1
ATOM 2224 N N . GLN B 1 109 ? 11.445 -22.922 -15.719 1 97.69 109 GLN B N 1
ATOM 2225 C CA . GLN B 1 109 ? 11.406 -23.531 -17.047 1 97.69 109 GLN B CA 1
ATOM 2226 C C . GLN B 1 109 ? 11.5 -25.047 -16.969 1 97.69 109 GLN B C 1
ATOM 2228 O O . GLN B 1 109 ? 11.055 -25.766 -17.875 1 97.69 109 GLN B O 1
ATOM 2233 N N . ASP B 1 110 ? 12.008 -25.578 -15.914 1 97.38 110 ASP B N 1
ATOM 2234 C CA . ASP B 1 110 ? 12.25 -27 -15.781 1 97.38 110 ASP B CA 1
ATOM 2235 C C . ASP B 1 110 ? 11.039 -27.719 -15.172 1 97.38 110 ASP B C 1
ATOM 2237 O O . ASP B 1 110 ? 10.984 -28.938 -15.141 1 97.38 110 ASP B O 1
ATOM 2241 N N . PHE B 1 111 ? 10.109 -26.984 -14.656 1 98 111 PHE B N 1
ATOM 2242 C CA . PHE B 1 111 ? 8.938 -27.547 -14 1 98 111 PHE B CA 1
ATOM 2243 C C . PHE B 1 111 ? 8.047 -28.25 -15.016 1 98 111 PHE B C 1
ATOM 2245 O O . PHE B 1 111 ? 7.789 -27.734 -16.109 1 98 111 PHE B O 1
ATOM 2252 N N . PRO B 1 112 ? 7.602 -29.484 -14.703 1 98.19 112 PRO B N 1
ATOM 2253 C CA . PRO B 1 112 ? 6.656 -30.156 -15.586 1 98.19 112 PRO B CA 1
ATOM 2254 C C . PRO B 1 112 ? 5.258 -29.547 -15.539 1 98.19 112 PRO B C 1
ATOM 2256 O O . PRO B 1 112 ? 4.391 -30.031 -14.812 1 98.19 112 PRO B O 1
ATOM 2259 N N . THR B 1 113 ? 4.895 -28.609 -16.359 1 98.12 113 THR B N 1
ATOM 2260 C CA . THR B 1 113 ? 3.709 -27.766 -16.281 1 98.12 113 THR B CA 1
ATOM 2261 C C . THR B 1 113 ? 2.449 -28.578 -16.562 1 98.12 113 THR B C 1
ATOM 2263 O O . THR B 1 113 ? 1.341 -28.156 -16.234 1 98.12 113 THR B O 1
ATOM 2266 N N . GLN B 1 114 ? 2.592 -29.766 -17.219 1 97.69 114 GLN B N 1
ATOM 2267 C CA . GLN B 1 114 ? 1.437 -30.625 -17.484 1 97.69 114 GLN B CA 1
ATOM 2268 C C . GLN B 1 114 ? 0.829 -31.125 -16.172 1 97.69 114 GLN B C 1
ATOM 2270 O O . GLN B 1 114 ? -0.291 -31.641 -16.172 1 97.69 114 GLN B O 1
ATOM 2275 N N . ARG B 1 115 ? 1.596 -31.047 -15.07 1 97.75 115 ARG B N 1
ATOM 2276 C CA . ARG B 1 115 ? 1.131 -31.5 -13.758 1 97.75 115 ARG B CA 1
ATOM 2277 C C . ARG B 1 115 ? 0.229 -30.453 -13.109 1 97.75 115 ARG B C 1
ATOM 2279 O O . ARG B 1 115 ? -0.471 -30.75 -12.141 1 97.75 115 ARG B O 1
ATOM 2286 N N . LEU B 1 116 ? 0.203 -29.219 -13.555 1 98 116 LEU B N 1
ATOM 2287 C CA . LEU B 1 116 ? -0.625 -28.172 -12.984 1 98 116 LEU B CA 1
ATOM 2288 C C . LEU B 1 116 ? -2.092 -28.359 -13.352 1 98 116 LEU B C 1
ATOM 2290 O O . LEU B 1 116 ? -2.4 -28.797 -14.469 1 98 116 LEU B O 1
ATOM 2294 N N . PRO B 1 117 ? -3 -28.031 -12.414 1 96.62 117 PRO B N 1
ATOM 2295 C CA . PRO B 1 117 ? -4.422 -28.141 -12.75 1 96.62 117 PRO B CA 1
ATOM 2296 C C . PRO B 1 117 ? -4.809 -27.312 -13.969 1 96.62 117 PRO B C 1
ATOM 2298 O O . PRO B 1 117 ? -4.34 -26.188 -14.133 1 96.62 117 PRO B O 1
ATOM 2301 N N . ASP B 1 118 ? -5.727 -27.828 -14.781 1 95.12 118 ASP B N 1
ATOM 2302 C CA . ASP B 1 118 ? -6.141 -27.203 -16.031 1 95.12 118 ASP B CA 1
ATOM 2303 C C . ASP B 1 118 ? -6.867 -25.891 -15.758 1 95.12 118 ASP B C 1
ATOM 2305 O O . ASP B 1 118 ? -6.863 -24.984 -16.609 1 95.12 118 ASP B O 1
ATOM 2309 N N . GLU B 1 119 ? -7.457 -25.766 -14.648 1 93.88 119 GLU B N 1
ATOM 2310 C CA . GLU B 1 119 ? -8.297 -24.609 -14.344 1 93.88 119 GLU B CA 1
ATOM 2311 C C . GLU B 1 119 ? -7.461 -23.438 -13.875 1 93.88 119 GLU B C 1
ATOM 2313 O O . GLU B 1 119 ? -7.969 -22.312 -13.742 1 93.88 119 GLU B O 1
ATOM 2318 N N . THR B 1 120 ? -6.199 -23.656 -13.602 1 96.94 120 THR B N 1
ATOM 2319 C CA . THR B 1 120 ? -5.336 -22.578 -13.125 1 96.94 120 THR B CA 1
ATOM 2320 C C . THR B 1 120 ? -4.488 -22.016 -14.266 1 96.94 120 THR B C 1
ATOM 2322 O O . THR B 1 120 ? -4.18 -22.734 -15.227 1 96.94 120 THR B O 1
ATOM 2325 N N . GLY B 1 121 ? -4.172 -20.703 -14.227 1 98.38 121 GLY B N 1
ATOM 2326 C CA . GLY B 1 121 ? -3.104 -20.188 -15.062 1 98.38 121 GLY B CA 1
ATOM 2327 C C . GLY B 1 121 ? -1.723 -20.406 -14.477 1 98.38 121 GLY B C 1
ATOM 2328 O O . GLY B 1 121 ? -1.593 -20.922 -13.359 1 98.38 121 GLY B O 1
ATOM 2329 N N . PHE B 1 122 ? -0.709 -20.047 -15.305 1 98.81 122 PHE B N 1
ATOM 2330 C CA . PHE B 1 122 ? 0.619 -20.156 -14.719 1 98.81 122 PHE B CA 1
ATOM 2331 C C . PHE B 1 122 ? 1.619 -19.281 -15.477 1 98.81 122 PHE B C 1
ATOM 2333 O O . PHE B 1 122 ? 1.372 -18.906 -16.625 1 98.81 122 PHE B O 1
ATOM 2340 N N . ILE B 1 123 ? 2.645 -19 -14.773 1 98.94 123 ILE B N 1
ATOM 2341 C CA . ILE B 1 123 ? 3.787 -18.219 -15.227 1 98.94 123 ILE B CA 1
ATOM 2342 C C . ILE B 1 123 ? 5.039 -19.078 -15.234 1 98.94 123 ILE B C 1
ATOM 2344 O O . ILE B 1 123 ? 5.23 -19.922 -14.352 1 98.94 123 ILE B O 1
ATOM 2348 N N . ILE B 1 124 ? 5.824 -18.859 -16.266 1 98.94 124 ILE B N 1
ATOM 2349 C CA . ILE B 1 124 ? 7.199 -19.344 -16.219 1 98.94 124 ILE B CA 1
ATOM 2350 C C . ILE B 1 124 ? 8.156 -18.172 -16.031 1 98.94 124 ILE B C 1
ATOM 2352 O O . ILE B 1 124 ? 8.109 -17.188 -16.766 1 98.94 124 ILE B O 1
ATOM 2356 N N . ALA B 1 125 ? 8.953 -18.297 -14.969 1 98.69 125 ALA B N 1
ATOM 2357 C CA . ALA B 1 125 ? 9.82 -17.172 -14.633 1 98.69 125 ALA B CA 1
ATOM 2358 C C . ALA B 1 125 ? 11.203 -17.656 -14.211 1 98.69 125 ALA B C 1
ATOM 2360 O O . ALA B 1 125 ? 11.359 -18.797 -13.758 1 98.69 125 ALA B O 1
ATOM 2361 N N . ASP B 1 126 ? 12.164 -16.859 -14.438 1 97.81 126 ASP B N 1
ATOM 2362 C CA . ASP B 1 126 ? 13.5 -16.938 -13.867 1 97.81 126 ASP B CA 1
ATOM 2363 C C . ASP B 1 126 ? 13.875 -15.648 -13.148 1 97.81 126 ASP B C 1
ATOM 2365 O O . ASP B 1 126 ? 13.008 -14.812 -12.859 1 97.81 126 ASP B O 1
ATOM 2369 N N . ALA B 1 127 ? 15.133 -15.477 -12.812 1 95.44 127 ALA B N 1
ATOM 2370 C CA . ALA B 1 127 ? 15.555 -14.359 -11.977 1 95.44 127 ALA B CA 1
ATOM 2371 C C . ALA B 1 127 ? 15.367 -13.0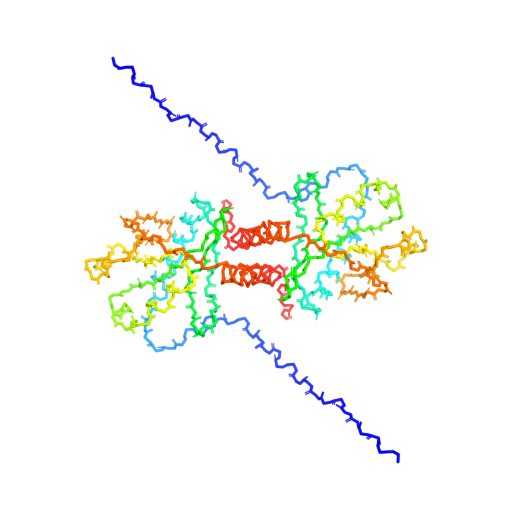23 -12.695 1 95.44 127 ALA B C 1
ATOM 2373 O O . ALA B 1 127 ? 15.273 -11.977 -12.062 1 95.44 127 ALA B O 1
ATOM 2374 N N . PHE B 1 128 ? 15.188 -13.016 -13.992 1 95.12 128 PHE B N 1
ATOM 2375 C CA . PHE B 1 128 ? 15.258 -11.781 -14.758 1 95.12 128 PHE B CA 1
ATOM 2376 C C . PHE B 1 128 ? 13.883 -11.398 -15.305 1 95.12 128 PHE B C 1
ATOM 2378 O O . PHE B 1 128 ? 13.695 -10.289 -15.797 1 95.12 128 PHE B O 1
ATOM 2385 N N . GLY B 1 129 ? 13.008 -12.352 -15.273 1 97.19 129 GLY B N 1
ATOM 2386 C CA . GLY B 1 129 ? 11.672 -12.078 -15.766 1 97.19 129 GLY B CA 1
ATOM 2387 C C . GLY B 1 129 ? 10.82 -13.328 -15.914 1 97.19 129 GLY B C 1
ATOM 2388 O O . GLY B 1 129 ? 11.125 -14.367 -15.328 1 97.19 129 GLY B O 1
ATOM 2389 N N . GLY B 1 130 ? 9.695 -13.117 -16.609 1 98.5 130 GLY B N 1
ATOM 2390 C CA . GLY B 1 130 ? 8.781 -14.219 -16.859 1 98.5 130 GLY B CA 1
ATOM 2391 C C . GLY B 1 130 ? 7.73 -13.898 -17.906 1 98.5 130 GLY B C 1
ATOM 2392 O O . GLY B 1 130 ? 7.781 -12.852 -18.547 1 98.5 130 GLY B O 1
ATOM 2393 N N . ALA B 1 131 ? 6.914 -14.891 -18.047 1 98.75 131 ALA B N 1
ATOM 2394 C CA . ALA B 1 131 ? 5.781 -14.75 -18.953 1 98.75 131 ALA B CA 1
ATOM 2395 C C . ALA B 1 131 ? 4.578 -15.555 -18.469 1 98.75 131 ALA B C 1
ATOM 2397 O O . ALA B 1 131 ? 4.73 -16.672 -17.953 1 98.75 131 ALA B O 1
ATOM 2398 N N . ILE B 1 132 ? 3.418 -14.961 -18.703 1 98.81 132 ILE B N 1
ATOM 2399 C CA . ILE B 1 132 ? 2.201 -15.742 -18.5 1 98.81 132 ILE B CA 1
ATOM 2400 C C . ILE B 1 132 ? 2.014 -16.703 -19.672 1 98.81 132 ILE B C 1
ATOM 2402 O O . ILE B 1 132 ? 1.822 -16.281 -20.812 1 98.81 132 ILE B O 1
ATOM 2406 N N . ILE 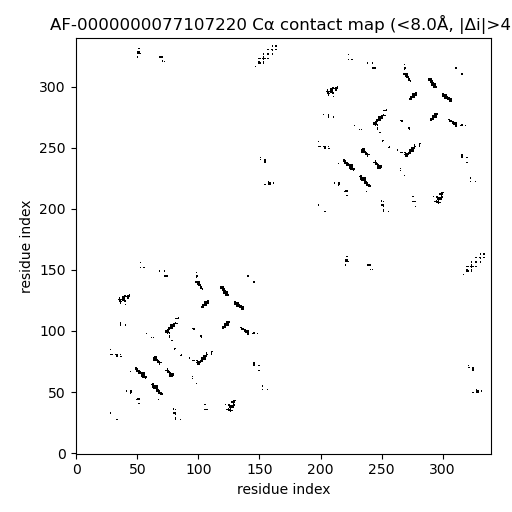B 1 133 ? 2.029 -17.953 -19.391 1 98.88 133 ILE B N 1
ATOM 2407 C CA . ILE B 1 133 ? 1.926 -18.984 -20.422 1 98.88 133 ILE B CA 1
ATOM 2408 C C . ILE B 1 133 ? 0.468 -19.406 -20.578 1 98.88 133 ILE B C 1
ATOM 2410 O O . ILE B 1 133 ? 0.008 -19.672 -21.688 1 98.88 133 ILE B O 1
ATOM 2414 N N . ARG B 1 134 ? -0.229 -19.516 -19.5 1 98.75 134 ARG B N 1
ATOM 2415 C CA . ARG B 1 134 ? -1.659 -19.797 -19.453 1 98.75 134 ARG B CA 1
ATOM 2416 C C . ARG B 1 134 ? -2.395 -18.797 -18.578 1 98.75 134 ARG B C 1
ATOM 2418 O O . ARG B 1 134 ? -2.076 -18.641 -17.406 1 98.75 134 ARG B O 1
ATOM 2425 N N . GLU B 1 135 ? -3.385 -18.203 -19.188 1 98.06 135 GLU B N 1
ATOM 2426 C CA . GLU B 1 135 ? -4.164 -17.219 -18.438 1 98.06 135 GLU B CA 1
ATOM 2427 C C . GLU B 1 135 ? -5.051 -17.891 -17.406 1 98.06 135 GLU B C 1
ATOM 2429 O O . GLU B 1 135 ? -5.449 -19.047 -17.562 1 98.06 135 GLU B O 1
ATOM 2434 N N . ALA B 1 136 ? -5.289 -17.172 -16.344 1 96.31 136 ALA B N 1
ATOM 2435 C CA . ALA B 1 136 ? -6.246 -17.609 -15.328 1 96.31 136 ALA B CA 1
ATOM 2436 C C . ALA B 1 136 ? -7.668 -17.188 -15.695 1 96.31 136 ALA B C 1
ATOM 2438 O O . ALA B 1 136 ? -7.879 -16.078 -16.188 1 96.31 136 ALA B O 1
ATOM 2439 N N . ALA B 1 137 ? -8.602 -18.109 -15.414 1 95.5 137 ALA B N 1
ATOM 2440 C CA . ALA B 1 137 ? -10 -17.688 -15.508 1 95.5 137 ALA B CA 1
ATOM 2441 C C . ALA B 1 137 ? -10.336 -16.672 -14.422 1 95.5 137 ALA B C 1
ATOM 2443 O O . ALA B 1 137 ? -9.883 -16.812 -13.281 1 95.5 137 ALA B O 1
ATOM 2444 N N . ARG B 1 138 ? -11.133 -15.719 -14.797 1 96.94 138 ARG B N 1
ATOM 2445 C CA . ARG B 1 138 ? -11.539 -14.719 -13.812 1 96.94 138 ARG B CA 1
ATOM 2446 C C . ARG B 1 138 ? -12.672 -15.25 -12.938 1 96.94 138 ARG B C 1
ATOM 2448 O O . ARG B 1 138 ? -13.648 -15.812 -13.438 1 96.94 138 ARG B O 1
ATOM 2455 N N . LYS B 1 139 ? -12.5 -15.141 -11.688 1 97.19 139 LYS B N 1
ATOM 2456 C CA . LYS B 1 139 ? -13.555 -15.297 -10.695 1 97.19 139 LYS B CA 1
ATOM 2457 C C . LYS B 1 139 ? -13.773 -14 -9.922 1 97.19 139 LYS B C 1
ATOM 2459 O O . LYS B 1 139 ? -12.961 -13.633 -9.07 1 97.19 139 LYS B O 1
ATOM 2464 N N . LYS B 1 140 ? -14.922 -13.398 -10.133 1 97.62 140 LYS B N 1
ATOM 2465 C CA . LYS B 1 140 ? -15.156 -12.07 -9.57 1 97.62 140 LYS B CA 1
ATOM 2466 C C . LYS B 1 140 ? -15.234 -12.125 -8.047 1 97.62 140 LYS B C 1
ATOM 2468 O O . LYS B 1 140 ? -16.062 -12.852 -7.492 1 97.62 140 LYS B O 1
ATOM 2473 N N . LEU B 1 141 ? -14.453 -11.375 -7.438 1 97.62 141 LEU B N 1
ATOM 2474 C CA . LEU B 1 141 ? -14.445 -11.258 -5.98 1 97.62 141 LEU B CA 1
ATOM 2475 C C . LEU B 1 141 ? -15.609 -10.391 -5.5 1 97.62 141 LEU B C 1
ATOM 2477 O O . LEU B 1 141 ? -15.938 -9.391 -6.129 1 97.62 141 LEU B O 1
ATOM 2481 N N . SER B 1 142 ? -16.172 -10.75 -4.363 1 96.94 142 SER B N 1
ATOM 2482 C CA . SER B 1 142 ? -17.25 -9.93 -3.801 1 96.94 142 SER B CA 1
ATOM 2483 C C . SER B 1 142 ? -16.734 -8.555 -3.383 1 96.94 142 SER B C 1
ATOM 2485 O O . SER B 1 142 ? -15.547 -8.398 -3.078 1 96.94 142 SER B O 1
ATOM 2487 N N . GLY B 1 143 ? -17.672 -7.598 -3.33 1 96.25 143 GLY B N 1
ATOM 2488 C CA . GLY B 1 143 ? -17.328 -6.238 -2.941 1 96.25 143 GLY B CA 1
ATOM 2489 C C . GLY B 1 143 ? -16.688 -6.156 -1.57 1 96.25 143 GLY B C 1
ATOM 2490 O O . GLY B 1 143 ? -15.578 -5.629 -1.429 1 96.25 143 GLY B O 1
ATOM 2491 N N . PRO B 1 144 ? -17.359 -6.715 -0.614 1 96.62 144 PRO B N 1
ATOM 2492 C CA . PRO B 1 144 ? -16.812 -6.641 0.742 1 96.62 144 PRO B CA 1
ATOM 2493 C C . PRO B 1 144 ? -15.43 -7.293 0.861 1 96.62 144 PRO B C 1
ATOM 2495 O O . PRO B 1 144 ? -14.547 -6.758 1.53 1 96.62 144 PRO B O 1
ATOM 2498 N N . ARG B 1 145 ? -15.203 -8.406 0.237 1 97.5 145 ARG B N 1
ATOM 2499 C CA . ARG B 1 145 ? -13.906 -9.078 0.284 1 97.5 145 ARG B CA 1
ATOM 2500 C C . ARG B 1 145 ? -12.836 -8.266 -0.433 1 97.5 145 ARG B C 1
ATOM 2502 O O . ARG B 1 145 ? -11.719 -8.133 0.062 1 97.5 145 ARG B O 1
ATOM 2509 N N . ARG B 1 146 ? -13.203 -7.734 -1.578 1 98.38 146 ARG B N 1
ATOM 2510 C CA . ARG B 1 146 ? -12.273 -6.871 -2.301 1 98.38 146 ARG B CA 1
ATOM 2511 C C . ARG B 1 146 ? -11.844 -5.688 -1.441 1 98.38 146 ARG B C 1
ATOM 2513 O O . ARG B 1 146 ? -10.664 -5.348 -1.384 1 98.38 146 ARG B O 1
ATOM 2520 N N . LYS B 1 147 ? -12.789 -5.094 -0.812 1 97.88 147 LYS B N 1
ATOM 2521 C CA . LYS B 1 147 ? -12.5 -3.957 0.057 1 97.88 147 LYS B CA 1
ATOM 2522 C C . LYS B 1 147 ? -11.555 -4.348 1.187 1 97.88 147 LYS B C 1
ATOM 2524 O O . LYS B 1 147 ? -10.578 -3.646 1.458 1 97.88 147 LYS B O 1
ATOM 2529 N N . SER B 1 148 ? -11.844 -5.426 1.76 1 98.06 148 SER B N 1
ATOM 2530 C CA .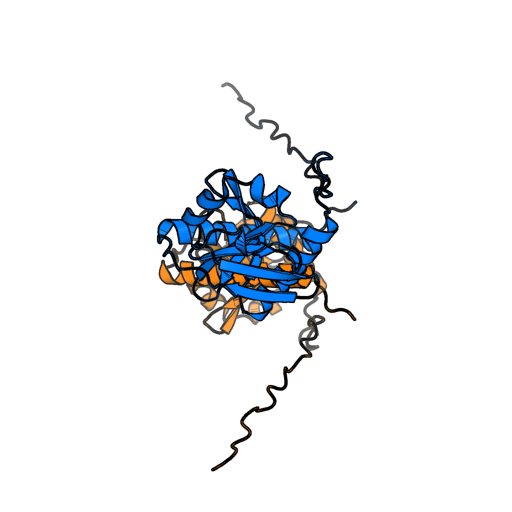 SER B 1 148 ? -11.047 -5.898 2.889 1 98.06 148 SER B CA 1
ATOM 2531 C C . SER B 1 148 ? -9.617 -6.219 2.463 1 98.06 148 SER B C 1
ATOM 2533 O O . SER B 1 148 ? -8.664 -5.824 3.133 1 98.06 148 SER B O 1
ATOM 2535 N N . ILE B 1 149 ? -9.445 -6.93 1.41 1 98.62 149 ILE B N 1
ATOM 2536 C CA . ILE B 1 149 ? -8.133 -7.348 0.942 1 98.62 149 ILE B CA 1
ATOM 2537 C C . ILE B 1 149 ? -7.344 -6.129 0.469 1 98.62 149 ILE B C 1
ATOM 2539 O O . ILE B 1 149 ? -6.141 -6.02 0.723 1 98.62 149 ILE B O 1
ATOM 2543 N N . THR B 1 150 ? -8.031 -5.18 -0.169 1 98.88 150 THR B N 1
ATOM 2544 C CA . THR B 1 150 ? -7.359 -3.971 -0.633 1 98.88 150 THR B CA 1
ATOM 2545 C C . THR B 1 150 ? -6.832 -3.158 0.546 1 98.88 150 THR B C 1
ATOM 2547 O O . THR B 1 150 ? -5.703 -2.666 0.511 1 98.88 150 THR B O 1
ATOM 2550 N N . LEU B 1 151 ? -7.656 -3.02 1.551 1 98.81 151 LEU B N 1
ATOM 2551 C CA . LEU B 1 151 ? -7.23 -2.279 2.732 1 98.81 151 LEU B CA 1
ATOM 2552 C C . LEU B 1 151 ? -6.043 -2.965 3.406 1 98.81 151 LEU B C 1
ATOM 2554 O O . LEU B 1 151 ? -5.074 -2.307 3.783 1 98.81 151 LEU B O 1
ATOM 2558 N N . LYS B 1 152 ? -6.129 -4.238 3.543 1 98.69 152 LYS B N 1
ATOM 2559 C CA . LYS B 1 152 ? -5.027 -5.004 4.117 1 98.69 152 LYS B CA 1
ATOM 2560 C C . LYS B 1 152 ? -3.746 -4.816 3.311 1 98.69 152 LYS B C 1
ATOM 2562 O O . LYS B 1 152 ? -2.672 -4.605 3.877 1 98.69 152 LYS B O 1
ATOM 2567 N N . PHE B 1 153 ? -3.908 -4.953 2.039 1 98.94 153 PHE B N 1
ATOM 2568 C CA . PHE B 1 153 ? -2.801 -4.773 1.108 1 98.94 153 PHE B CA 1
ATOM 2569 C C . PHE B 1 153 ? -2.176 -3.393 1.268 1 98.94 153 PHE B C 1
ATOM 2571 O O . PHE B 1 153 ? -0.955 -3.266 1.371 1 98.94 153 PHE B O 1
ATOM 2578 N N . ALA B 1 154 ? -2.99 -2.342 1.319 1 98.94 154 ALA B N 1
ATOM 2579 C CA . ALA B 1 154 ? -2.543 -0.955 1.428 1 98.94 154 ALA B CA 1
ATOM 2580 C C . ALA B 1 154 ? -1.727 -0.739 2.699 1 98.94 154 ALA B C 1
ATOM 2582 O O . ALA B 1 154 ? -0.615 -0.208 2.646 1 98.94 154 ALA B O 1
ATOM 2583 N N . ARG B 1 155 ? -2.238 -1.165 3.719 1 98.88 155 ARG B N 1
ATOM 2584 C CA . ARG B 1 155 ? -1.593 -0.951 5.008 1 98.88 155 ARG B CA 1
ATOM 2585 C C . ARG B 1 155 ? -0.295 -1.745 5.113 1 98.88 155 ARG B C 1
ATOM 2587 O O . ARG B 1 155 ? 0.708 -1.242 5.621 1 98.88 155 ARG B O 1
ATOM 2594 N N . LEU B 1 156 ? -0.299 -2.939 4.684 1 98.81 156 LEU B N 1
ATOM 2595 C CA . LEU B 1 156 ? 0.893 -3.779 4.73 1 98.81 156 LEU B CA 1
ATOM 2596 C C . LEU B 1 156 ? 2.012 -3.186 3.881 1 98.81 156 LEU B C 1
ATOM 2598 O O . LEU B 1 156 ? 3.164 -3.135 4.312 1 98.81 156 LEU B O 1
ATOM 2602 N N . ALA B 1 157 ? 1.63 -2.781 2.678 1 98.88 157 ALA B N 1
ATOM 2603 C CA . ALA B 1 157 ? 2.623 -2.188 1.786 1 98.88 157 ALA B CA 1
ATOM 2604 C C . ALA B 1 157 ? 3.27 -0.963 2.426 1 98.88 157 ALA B C 1
ATOM 2606 O O . ALA B 1 157 ? 4.496 -0.827 2.422 1 98.88 157 ALA B O 1
ATOM 2607 N N . ALA B 1 158 ? 2.449 -0.098 2.941 1 98.81 158 ALA B N 1
ATOM 2608 C CA . ALA B 1 158 ? 2.951 1.128 3.557 1 98.81 158 ALA B CA 1
ATOM 2609 C C . ALA B 1 158 ? 3.791 0.817 4.793 1 98.81 158 ALA B C 1
ATOM 2611 O O . ALA B 1 158 ? 4.809 1.469 5.039 1 98.81 158 ALA B O 1
ATOM 2612 N N . LYS B 1 159 ? 3.359 -0.129 5.562 1 98.25 159 LYS B N 1
ATOM 2613 C CA . LYS B 1 159 ? 4.113 -0.537 6.742 1 98.25 159 LYS B CA 1
ATOM 2614 C C . LYS B 1 159 ? 5.5 -1.05 6.359 1 98.25 159 LYS B C 1
ATOM 2616 O O . LYS B 1 159 ? 6.504 -0.651 6.957 1 98.25 159 LYS B O 1
ATOM 2621 N N . ARG B 1 160 ? 5.512 -1.909 5.438 1 98 160 ARG B N 1
ATOM 2622 C CA . ARG B 1 160 ? 6.785 -2.465 4.992 1 98 160 ARG B CA 1
ATOM 2623 C C . ARG B 1 160 ? 7.68 -1.38 4.398 1 98 160 ARG B C 1
ATOM 2625 O O . ARG B 1 160 ? 8.898 -1.399 4.582 1 98 160 ARG B O 1
ATOM 2632 N N . LEU B 1 161 ? 7.066 -0.505 3.643 1 97.69 161 LEU B N 1
ATOM 2633 C CA . LEU B 1 161 ? 7.812 0.627 3.107 1 97.69 161 LEU B CA 1
ATOM 2634 C C . LEU B 1 161 ? 8.43 1.449 4.23 1 97.69 161 LEU B C 1
ATOM 2636 O O . LEU B 1 161 ? 9.617 1.779 4.184 1 97.69 161 LEU B O 1
ATOM 2640 N N . TYR B 1 162 ? 7.637 1.782 5.246 1 96.88 162 TYR B N 1
ATOM 2641 C CA . TYR B 1 162 ? 8.109 2.539 6.398 1 96.88 162 TYR B CA 1
ATOM 2642 C C . TYR B 1 162 ? 9.273 1.828 7.074 1 96.88 162 TYR B C 1
ATOM 2644 O O . TYR B 1 162 ? 10.289 2.453 7.402 1 96.88 162 TYR B O 1
ATOM 2652 N N . GLN B 1 163 ? 9.148 0.54 7.23 1 95.06 163 GLN B N 1
ATOM 2653 C CA . GLN B 1 163 ? 10.18 -0.259 7.887 1 95.06 163 GLN B CA 1
ATOM 2654 C C . GLN B 1 163 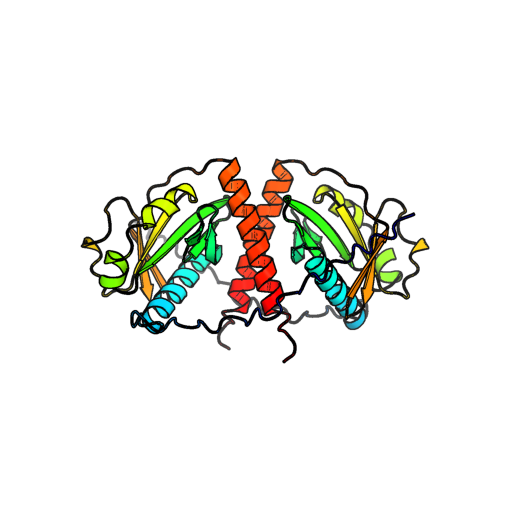? 11.461 -0.297 7.059 1 95.06 163 GLN B C 1
ATOM 2656 O O . GLN B 1 163 ? 12.562 -0.299 7.605 1 95.06 163 GLN B O 1
ATOM 2661 N N . SER B 1 164 ? 11.266 -0.329 5.789 1 92.69 164 SER B N 1
ATOM 2662 C CA . SER B 1 164 ? 12.43 -0.383 4.91 1 92.69 164 SER B CA 1
ATOM 2663 C C . SER B 1 164 ? 13.195 0.938 4.922 1 92.69 164 SER B C 1
ATOM 2665 O O . SER B 1 164 ? 14.406 0.964 4.699 1 92.69 164 SER B O 1
ATOM 2667 N N . LEU B 1 165 ? 12.516 2.027 5.223 1 88.75 165 LEU B N 1
ATOM 2668 C CA . LEU B 1 165 ? 13.109 3.357 5.188 1 88.75 165 LEU B CA 1
ATOM 2669 C C . LEU B 1 165 ? 13.617 3.764 6.566 1 88.75 165 LEU B C 1
ATOM 2671 O O . LEU B 1 165 ? 14.375 4.727 6.695 1 88.75 165 LEU B O 1
ATOM 2675 N N . THR B 1 166 ? 13.156 3.137 7.602 1 86.75 166 THR B N 1
ATOM 2676 C CA . THR B 1 166 ? 13.539 3.449 8.969 1 86.75 166 THR B CA 1
ATOM 2677 C C . THR B 1 166 ? 14.102 2.213 9.672 1 86.75 166 THR B C 1
ATOM 2679 O O . THR B 1 166 ? 13.523 1.731 10.648 1 86.75 166 THR B O 1
ATOM 2682 N N . PRO B 1 167 ? 15.109 1.679 9.164 1 71.19 167 PRO B N 1
ATOM 2683 C CA . PRO B 1 167 ? 15.625 0.469 9.812 1 71.19 167 PRO B CA 1
ATOM 2684 C C . PRO B 1 167 ? 16 0.702 11.273 1 71.19 167 PRO B C 1
ATOM 2686 O O . PRO B 1 167 ? 16.422 1.807 11.641 1 71.19 167 PRO B O 1
ATOM 2689 N N . PRO B 1 168 ? 15.57 -0.326 12.086 1 64.94 168 PRO B N 1
ATOM 2690 C CA . PRO B 1 168 ? 15.938 -0.142 13.492 1 64.94 168 PRO B CA 1
ATOM 2691 C C . PRO B 1 168 ? 17.422 0.175 13.68 1 64.94 168 PRO B C 1
ATOM 2693 O O . PRO B 1 168 ? 18.25 -0.276 12.891 1 64.94 168 PRO B O 1
ATOM 2696 N N . MET B 1 169 ? 17.656 1.208 14.328 1 51.16 169 MET B N 1
ATOM 2697 C CA . MET B 1 169 ? 19.047 1.464 14.695 1 51.16 169 MET B CA 1
ATOM 2698 C C . MET B 1 169 ? 19.672 0.238 15.352 1 51.16 169 MET B C 1
ATOM 2700 O O . MET B 1 169 ? 19.047 -0.395 16.203 1 51.16 169 MET B O 1
ATOM 2704 N N . ALA B 1 170 ? 20.688 -0.427 14.703 1 41.53 170 ALA B N 1
ATOM 2705 C CA . ALA B 1 170 ? 21.438 -1.49 15.352 1 41.53 170 ALA B CA 1
ATOM 2706 C C . ALA B 1 170 ? 21.844 -1.085 16.766 1 41.53 170 ALA B C 1
ATOM 2708 O O . ALA B 1 170 ? 22.141 0.085 17.031 1 41.53 170 ALA B O 1
#

Secondary structure (DSSP, 8-state):
------------------------SSS---HHHHHHHHHHHHHHHHHTT-EEEEEEE-TTS-EEEEEEE-TT--EEEEEE-SSHHHHHT---GGGGGGG-SEEEEEE-TTS-GGGS-TTSEEEEEETTEEEEEEPPPP-PPPHHHHHHHHHHHHHHHHHHHHHHHS----/------------------------SSS---HHHHHHHHHHHHHHHHHTT-EEEEEEE-TTS-EEEEEEE-TT--EEEEEE-SSHHHHHT---GGGGGGG-SEEEEEE-TTS-GGGS-TTSEEEEEETTEEEEEEPPPP-PPPHHHHHHHHHHHHHHHHHHHHHHHS----

Organism: Hirschia baltica (strain ATCC 49814 / DSM 5838 / IFAM 1418) (NCBI:txid582402)

Radius of gyration: 23.29 Å; Cα contacts (8 Å, |Δi|>4): 543; chains: 2; bounding box: 42×64×97 Å

pLDDT: mean 84.49, std 25.94, range [23.58, 98.94]

Solvent-accessible surface area (backbone atoms only — not comparable to full-atom values): 19472 Å² total; per-residue (Å²): 135,85,79,73,82,70,82,67,81,74,72,71,80,67,77,68,62,76,69,62,76,71,64,68,78,73,77,80,64,58,60,63,55,41,46,22,28,50,44,0,43,52,48,36,34,47,76,72,58,32,26,59,42,68,68,41,76,44,96,85,75,41,66,38,49,29,41,29,38,36,94,85,68,49,32,36,36,36,46,75,34,73,41,68,67,56,48,75,69,54,82,60,65,71,70,55,55,83,74,19,24,30,45,30,38,34,26,38,88,83,48,72,68,86,74,52,64,84,79,46,12,30,30,40,16,38,63,87,24,50,44,78,77,38,78,44,60,80,40,88,59,54,68,72,58,46,52,51,52,46,51,51,48,22,42,51,28,21,45,52,35,51,48,70,74,54,58,76,79,128,135,84,79,73,81,68,81,67,80,74,72,71,80,64,78,69,62,76,69,61,76,69,66,68,79,72,78,80,64,57,58,63,56,40,48,22,29,51,45,1,44,52,49,36,34,47,76,72,58,33,30,59,42,67,68,39,79,42,96,85,77,42,66,39,48,28,40,30,38,37,93,85,67,50,32,38,36,36,46,75,33,71,40,68,68,56,47,74,69,53,81,59,65,72,70,54,55,83,75,18,26,28,44,30,38,34,25,38,86,82,49,70,68,87,76,52,64,84,79,47,11,30,29,40,18,37,62,86,27,50,47,79,77,38,76,45,60,80,40,87,57,53,68,70,58,49,52,51,51,45,52,52,49,23,41,50,27,21,45,52,35,50,47,71,74,54,59,77,79,128

Sequence (340 aa):
MVNVPLISELTLNESESFMTREISPNVNRNTQRADAIFSGTLKLLHDLGWNGLIEVNLPNNRRADILAINHKGEILIIEVKSCLADFSSDEKWPEYEDYCDYFLFAVDQDFPTQRLPDETGFIIADAFGGAIIREAARKKLSGPRRKSITLKFARLAAKRLYQSLTPPMAMVNVPLISELTLNESESFMTREISPNVNRNTQRADAIFSGTLKLLHDLGWNGLIEVNLPNNRRADILAINHKGEILIIEVKSCLADFSSDEKWPEYEDYCDYFLFAVDQDFPTQRLPDETGFIIADAFGGAIIREAARKKLSGPRRKSITLKFARLAAKRLYQSLTPPMA

InterPro domains:
  IPR009394 DNA repair protein MmcB-like [PF06319] (28-163)
  IPR009394 DNA repair protein MmcB-like [PIRSF031796] (27-162)

Foldseek 3Di:
DDPPVPPPCPVPPPPPPPPPVPVPPDDPPVVQLQLFLVQQAQVQCVVVQKHKDAFAADPVRDTFRIWIAHPVLFIETEAEDAEPVRVVVDPCQVVCVQQGQAYEYEYEPPYPCVPDDPQHWYWHGGNNHIDTPGGHHTDDHDPVSSVVVVVSVVVVVVVVVVCVVCPPDD/DCPPVPPPCPVPPPPPPPPPVPVVPDDPPVVQLQLFLVQQAQVQCVVVQKHKDAFAADPVRDTFRIWIAHPVLFIETEAEDAEPVSVVVDPCQVVCVQQGQAYEYEYEPPYPCVPDDPQHWYWHGGNNHIDTPGGHHTDDHDPVSSVVVVVSVVVVVVVVVVCVVCPPDD